Protein AF-A0A850S066-F1 (afdb_monomer)

Foldseek 3Di:
DCPVVVVVVVVVVVVVLVVVLCVVQVWDFPDDDPVDTDTDGPDVVSVVVSVVVVLVVVLVVLVVVVVVPPCLCLVVQLVVQLVVLVCVVQVVVVVVPDDDDDAKDWDWDDPDDFKIWTWIWGQDPVVNDIDGPDIDIDGNVSSVVSSVVSNVCSCVVPVSNCVSVVVVVVSVVVVVVVVD

pLDDT: mean 72.8, std 8.82, range [43.41, 86.69]

Sequence (180 aa):
MGSGLLRQRRNLLIISSALIVFDFAQLTVVKINLLGTELLIGKPEVLMVAAWVLWGYFFLRYYQYMREEKDLKIISTILHRFEGLAVAHTKLKSFNAEIDQENRSYYLKKVGFLR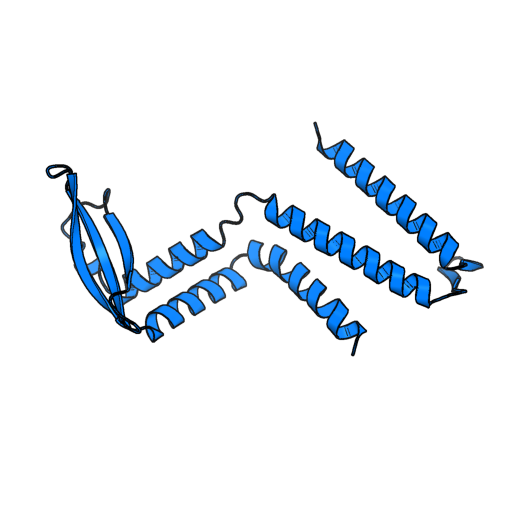WDYVLNDYNPGEGKVRDISSKKVSLGHVAVWLLRSVLHVTVMTPRVTEYIAPIVVAIIAPVVSIL

Mean predicted aligned error: 13.88 Å

Radius of gyration: 27.63 Å; Cα contacts (8 Å, |Δi|>4): 141; chains: 1; bounding box: 54×44×84 Å

Solvent-accessible surface area (backbone atoms only — not comparable to full-atom values): 10465 Å² total; per-residue (Å²): 141,60,70,65,61,55,51,49,54,50,52,50,52,51,50,55,52,48,51,52,50,52,62,70,17,48,62,41,81,74,44,86,47,101,91,48,70,47,68,47,65,70,36,65,67,49,53,53,53,48,49,52,52,51,50,53,50,53,50,52,51,51,55,50,51,62,67,66,51,85,72,77,56,57,66,60,50,31,48,55,45,30,50,52,51,52,43,63,72,67,44,55,69,78,77,52,85,81,68,86,80,90,58,64,51,78,48,80,44,79,77,50,97,67,37,34,28,46,36,38,34,43,57,42,82,91,73,77,46,77,43,81,76,46,72,46,84,41,54,54,68,59,54,50,51,38,47,51,52,23,47,52,47,48,49,74,73,32,68,73,38,46,72,59,46,48,60,51,52,52,57,60,45,52,61,58,63,76,75,107

Nearest PDB structures (foldseek):
  3l4g-assembly1_C  TM=5.752E-01  e=1.612E+00  Homo sapiens
  8chu-assembly1_A  TM=4.334E-01  e=6.805E-01  Homo sapiens
  3l4g-assembly3_K  TM=5.727E-01  e=3.819E+00  Homo sapiens
  9ce3-assembly1_B  TM=3.633E-01  e=1.714E+00  Homo sapiens
  6wqe-assembly1_A  TM=1.597E-01  e=1.260E+00  Shewanella woodyi

Structure (mmCIF, N/CA/C/O backbone):
data_AF-A0A850S066-F1
#
_entry.id   AF-A0A850S066-F1
#
loop_
_atom_site.group_PDB
_atom_site.id
_atom_site.type_symbol
_atom_site.label_atom_id
_atom_site.label_alt_id
_atom_site.label_comp_id
_atom_site.label_asym_id
_atom_site.label_entity_id
_atom_site.label_seq_id
_atom_site.pdbx_PDB_ins_code
_atom_site.Cartn_x
_atom_site.Cartn_y
_atom_site.Cartn_z
_atom_site.occupancy
_atom_site.B_iso_or_equiv
_atom_site.auth_seq_id
_atom_site.auth_comp_id
_atom_site.auth_asym_id
_atom_site.auth_atom_id
_atom_site.pdbx_PDB_model_num
ATOM 1 N N . MET A 1 1 ? -10.042 25.288 1.469 1.00 43.41 1 MET A N 1
ATOM 2 C CA . MET A 1 1 ? -10.953 25.550 2.613 1.00 43.41 1 MET A CA 1
ATOM 3 C C . MET A 1 1 ? -11.754 24.305 3.065 1.00 43.41 1 MET A C 1
ATOM 5 O O . MET A 1 1 ? -12.811 24.460 3.654 1.00 43.41 1 MET A O 1
ATOM 9 N N . GLY A 1 2 ? -11.266 23.065 2.861 1.00 55.34 2 GLY A N 1
ATOM 10 C CA . GLY A 1 2 ? -12.030 21.831 3.164 1.00 55.34 2 GLY A CA 1
ATOM 11 C C . GLY A 1 2 ? -11.525 20.972 4.338 1.00 55.34 2 GLY A C 1
ATOM 12 O O . GLY A 1 2 ? -12.200 20.028 4.742 1.00 55.34 2 GLY A O 1
ATOM 13 N N . SER A 1 3 ? -10.357 21.279 4.913 1.00 55.94 3 SER A N 1
ATOM 14 C CA . SER A 1 3 ? -9.722 20.448 5.951 1.00 55.94 3 SER A CA 1
ATOM 15 C C . SER A 1 3 ? -10.452 20.486 7.302 1.00 55.94 3 SER A C 1
ATOM 17 O O . SER A 1 3 ? -10.542 19.462 7.981 1.00 55.94 3 SER A O 1
ATOM 19 N N . GLY A 1 4 ? -11.028 21.635 7.680 1.00 61.22 4 GLY A N 1
ATOM 20 C CA . GLY A 1 4 ? -11.782 21.791 8.932 1.00 61.22 4 GLY A CA 1
ATOM 21 C C . GLY A 1 4 ? -13.101 21.013 8.949 1.00 61.22 4 GLY A C 1
ATOM 22 O O . GLY A 1 4 ? -13.420 20.349 9.934 1.00 61.22 4 GLY A O 1
ATOM 23 N N . LEU A 1 5 ? -13.817 21.008 7.822 1.00 67.81 5 LEU A N 1
ATOM 24 C CA . LEU A 1 5 ? -15.115 20.341 7.679 1.00 67.81 5 LEU A CA 1
ATOM 25 C C . LEU A 1 5 ? -14.959 18.807 7.688 1.00 67.81 5 LEU A C 1
ATOM 27 O O . LEU A 1 5 ? -15.733 18.097 8.329 1.00 67.81 5 LEU A O 1
ATOM 31 N N . LEU A 1 6 ? -13.889 18.289 7.072 1.00 67.38 6 LEU A N 1
ATOM 32 C CA . LEU A 1 6 ? -13.500 16.876 7.177 1.00 67.38 6 LEU A CA 1
ATOM 33 C C . LEU A 1 6 ? -13.182 16.467 8.622 1.00 67.38 6 LEU A C 1
ATOM 35 O O . LEU A 1 6 ? -13.589 15.390 9.056 1.00 67.38 6 LEU A O 1
ATOM 39 N N . ARG A 1 7 ? -12.493 17.321 9.392 1.00 68.25 7 ARG A N 1
ATOM 40 C CA . ARG A 1 7 ? -12.185 17.051 10.806 1.00 68.25 7 ARG A CA 1
ATOM 41 C C . ARG A 1 7 ? -13.454 17.003 11.660 1.00 68.25 7 ARG A C 1
ATOM 43 O O . ARG A 1 7 ? -13.598 16.087 12.463 1.00 68.25 7 ARG A O 1
ATOM 50 N N . GLN A 1 8 ? -14.387 17.927 11.437 1.00 72.94 8 GLN A N 1
ATOM 51 C CA . GLN A 1 8 ? -15.664 17.987 12.155 1.00 72.94 8 GLN A CA 1
ATOM 52 C C . GLN A 1 8 ? -16.553 16.764 11.894 1.00 72.94 8 GLN A C 1
ATOM 54 O O . GLN A 1 8 ? -17.063 16.182 12.847 1.00 72.94 8 GLN A O 1
ATOM 59 N N . ARG A 1 9 ? -16.672 16.304 10.638 1.00 81.75 9 ARG A N 1
ATOM 60 C CA . ARG A 1 9 ? -17.439 15.086 10.304 1.00 81.75 9 ARG A CA 1
ATOM 61 C C . ARG A 1 9 ? -16.897 13.845 11.013 1.00 81.75 9 ARG A C 1
ATOM 63 O O . ARG A 1 9 ? -17.676 13.036 11.504 1.00 81.75 9 ARG A O 1
ATOM 70 N N . ARG A 1 10 ? -15.568 13.712 11.105 1.00 79.50 10 ARG A N 1
ATOM 71 C CA . ARG A 1 10 ? -14.928 12.594 11.819 1.00 79.50 10 ARG A CA 1
ATOM 72 C C . ARG A 1 10 ? -15.178 12.654 13.318 1.00 79.50 10 ARG A C 1
ATOM 74 O O . ARG A 1 10 ? -15.486 11.627 13.900 1.00 79.50 10 ARG A O 1
ATOM 81 N N . ASN A 1 11 ? -15.051 13.831 13.928 1.00 78.31 11 ASN A N 1
ATOM 82 C CA . ASN A 1 11 ? -15.278 13.981 15.364 1.00 78.31 11 ASN A CA 1
ATOM 83 C C . ASN A 1 11 ? -16.726 13.638 15.726 1.00 78.31 11 ASN A C 1
ATOM 85 O O . ASN A 1 11 ? -16.949 12.930 16.701 1.00 78.31 11 ASN A O 1
ATOM 89 N N . LEU A 1 12 ? -17.687 14.071 14.903 1.00 80.69 12 LEU A N 1
ATOM 90 C CA . LEU A 1 12 ? -19.090 13.713 15.081 1.00 80.69 12 LEU A CA 1
ATOM 91 C C . LEU A 1 12 ? -19.299 12.199 14.952 1.00 80.69 12 LEU A C 1
ATOM 93 O O . LEU A 1 12 ? -19.885 11.601 15.842 1.00 80.69 12 LEU A O 1
ATOM 97 N N . LEU A 1 13 ? -18.746 11.566 13.909 1.00 82.06 13 LEU A N 1
ATOM 98 C CA . LEU A 1 13 ? -18.815 10.109 13.737 1.00 82.06 13 LEU A CA 1
ATOM 99 C C . LEU A 1 13 ? -18.216 9.348 14.926 1.00 82.06 13 LEU A C 1
ATOM 101 O O . LEU A 1 13 ? -18.821 8.387 15.391 1.00 82.06 13 LEU A O 1
ATOM 105 N N . ILE A 1 14 ? -17.056 9.778 15.431 1.00 80.50 14 ILE A N 1
ATOM 106 C CA . ILE A 1 14 ? -16.386 9.150 16.578 1.00 80.50 14 ILE A CA 1
ATOM 107 C C . ILE A 1 14 ? -17.246 9.278 17.837 1.00 80.50 14 ILE A C 1
ATOM 109 O O . ILE A 1 14 ? -17.466 8.279 18.514 1.00 80.50 14 ILE A O 1
ATOM 113 N N . ILE A 1 15 ? -17.765 10.474 18.128 1.00 81.81 15 ILE A N 1
ATOM 114 C CA . ILE A 1 15 ? -18.598 10.716 19.313 1.00 81.81 15 ILE A CA 1
ATOM 115 C C . ILE A 1 15 ? -19.913 9.936 19.216 1.00 81.81 15 ILE A C 1
ATOM 117 O O . ILE A 1 15 ? -20.288 9.270 20.173 1.00 81.81 15 ILE A O 1
ATOM 121 N N . SER A 1 16 ? -20.586 9.951 18.062 1.00 82.31 16 SER A N 1
ATOM 122 C CA . SER A 1 16 ? -21.818 9.182 17.853 1.00 82.31 16 SER A CA 1
ATOM 123 C C . SER A 1 16 ? -21.583 7.677 17.978 1.00 82.31 16 SER A C 1
ATOM 125 O O . SER A 1 16 ? -22.370 6.991 18.621 1.00 82.31 16 SER A O 1
ATOM 127 N N . SER A 1 17 ? -20.482 7.166 17.418 1.00 79.12 17 SER A N 1
ATOM 128 C CA . SER A 1 17 ? -20.128 5.747 17.539 1.00 79.12 17 SER A CA 1
ATOM 129 C C . SER A 1 17 ? -19.824 5.382 18.990 1.00 79.12 17 SER A C 1
ATOM 131 O O . SER A 1 17 ? -20.323 4.376 19.478 1.00 79.12 17 SER A O 1
ATOM 133 N N . ALA A 1 18 ? -19.067 6.220 19.705 1.00 79.88 18 ALA A N 1
ATOM 134 C CA . ALA A 1 18 ? -18.784 6.016 21.120 1.00 79.88 18 ALA A CA 1
ATOM 135 C C . ALA A 1 18 ? -20.079 5.969 21.942 1.00 79.88 18 ALA A C 1
ATOM 137 O O . ALA A 1 18 ? -20.272 5.020 22.691 1.00 79.88 18 ALA A O 1
ATOM 138 N N . LEU A 1 19 ? -20.996 6.924 21.754 1.00 81.69 19 LEU A N 1
ATOM 139 C CA . LEU A 1 19 ? -22.275 6.961 22.473 1.00 81.69 19 LEU A CA 1
ATOM 140 C C . LEU A 1 19 ? -23.097 5.679 22.281 1.00 81.69 19 LEU A C 1
ATOM 142 O O . LEU A 1 19 ? -23.595 5.136 23.262 1.00 81.69 19 LEU A O 1
ATOM 146 N N . ILE A 1 20 ? -23.179 5.159 21.052 1.00 82.94 20 ILE A N 1
ATOM 147 C CA . ILE A 1 20 ? -23.854 3.882 20.763 1.00 82.94 20 ILE A CA 1
ATOM 148 C C . ILE A 1 20 ? -23.197 2.743 21.554 1.00 82.94 20 ILE A C 1
ATOM 150 O O . ILE A 1 20 ? -23.879 1.954 22.199 1.00 82.94 20 ILE A O 1
ATOM 154 N N . VAL A 1 21 ? -21.866 2.665 21.548 1.00 78.81 21 VAL A N 1
ATOM 155 C CA . VAL A 1 21 ? -21.136 1.612 22.267 1.00 78.81 21 VAL A CA 1
ATOM 156 C C . VAL A 1 21 ? -21.356 1.705 23.775 1.00 78.81 21 VAL A C 1
ATOM 158 O O . VAL A 1 21 ? -21.582 0.678 24.407 1.00 78.81 21 VAL A O 1
ATOM 161 N N . PHE A 1 22 ? -21.331 2.911 24.347 1.00 75.94 22 PHE A N 1
ATOM 162 C CA . PHE A 1 22 ? -21.594 3.140 25.771 1.00 75.94 22 PHE A CA 1
ATOM 163 C C . PHE A 1 22 ? -23.000 2.680 26.179 1.00 75.94 22 PHE A C 1
ATOM 165 O O . PHE A 1 22 ? -23.143 2.030 27.215 1.00 75.94 22 PHE A O 1
ATOM 172 N N . ASP A 1 23 ? -24.008 2.975 25.354 1.00 79.38 23 ASP A N 1
ATOM 173 C CA . ASP A 1 23 ? -25.403 2.600 25.602 1.00 79.38 23 ASP A CA 1
ATOM 174 C C . ASP A 1 23 ? -25.603 1.075 25.535 1.00 79.38 23 ASP A C 1
ATOM 176 O O . ASP A 1 23 ? -26.095 0.450 26.478 1.00 79.38 23 ASP A O 1
ATOM 180 N N . PHE A 1 24 ? -25.116 0.428 24.470 1.00 78.50 24 PHE A N 1
ATOM 181 C CA . PHE A 1 24 ? -2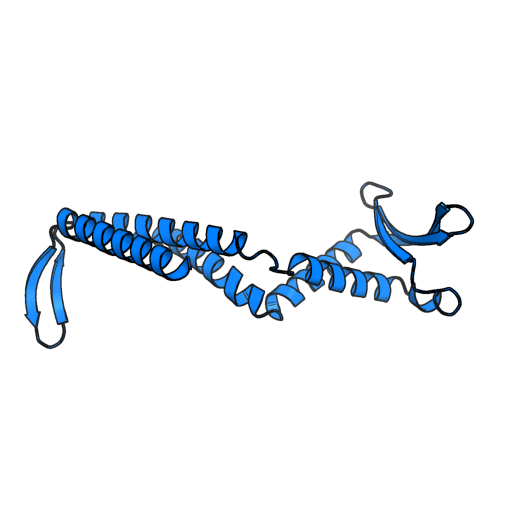5.280 -1.018 24.293 1.00 78.50 24 PHE A CA 1
ATOM 182 C C . PHE A 1 24 ? -24.400 -1.864 25.225 1.00 78.50 24 PHE A C 1
ATOM 184 O O . PHE A 1 24 ? -24.798 -2.972 25.594 1.00 78.50 24 PHE A O 1
ATOM 191 N N . ALA A 1 25 ? -23.216 -1.381 25.615 1.00 76.31 25 ALA A N 1
ATOM 192 C CA . ALA A 1 25 ? -22.309 -2.116 26.500 1.00 76.31 25 ALA A CA 1
ATOM 193 C C . ALA A 1 25 ? -22.775 -2.126 27.968 1.00 76.31 25 ALA A C 1
ATOM 195 O O . ALA A 1 25 ? -22.194 -2.859 28.774 1.00 76.31 25 ALA A O 1
ATOM 196 N N . GLN A 1 26 ? -23.823 -1.353 28.305 1.00 74.00 26 GLN A N 1
ATOM 197 C CA . GLN A 1 26 ? -24.387 -1.238 29.656 1.00 74.00 26 GLN A CA 1
ATOM 198 C C . GLN A 1 26 ? -23.289 -0.989 30.697 1.00 74.00 26 GLN A C 1
ATOM 200 O O . GLN A 1 26 ? -23.173 -1.702 31.695 1.00 74.00 26 GLN A O 1
ATOM 205 N N . LEU A 1 27 ? -22.416 -0.020 30.413 1.00 69.44 27 LEU A N 1
ATOM 206 C CA . LEU A 1 27 ? -21.273 0.269 31.270 1.00 69.44 27 LEU A CA 1
ATOM 207 C C . LEU A 1 27 ? -21.766 0.835 32.600 1.00 69.44 27 LEU A C 1
ATOM 209 O O . LEU A 1 27 ? -22.363 1.909 32.653 1.00 69.44 27 LEU A O 1
ATOM 213 N N . THR A 1 28 ? -21.494 0.114 33.684 1.00 68.19 28 THR A N 1
ATOM 214 C CA . THR A 1 28 ? -21.795 0.574 35.040 1.00 68.19 28 THR A CA 1
ATOM 215 C C . THR A 1 28 ? -20.507 1.084 35.677 1.00 68.19 28 THR A C 1
ATOM 217 O O . THR A 1 28 ? -19.507 0.372 35.786 1.00 68.19 28 THR A O 1
ATOM 220 N N . VAL A 1 29 ? -20.502 2.367 36.046 1.00 64.56 29 VAL A N 1
ATOM 221 C CA . VAL A 1 29 ? -19.367 2.994 36.732 1.00 64.56 29 VAL A CA 1
ATOM 222 C C . VAL A 1 29 ? -19.450 2.596 38.197 1.00 64.56 29 VAL A C 1
ATOM 224 O O . VAL A 1 29 ? -20.339 3.049 38.913 1.00 64.56 29 VAL A O 1
ATOM 227 N N . VAL A 1 30 ? -18.552 1.718 38.635 1.00 62.75 30 VAL A N 1
ATOM 228 C CA . VAL A 1 30 ? -18.629 1.127 39.981 1.00 62.75 30 VAL A CA 1
ATOM 229 C C . VAL A 1 30 ? -17.793 1.906 40.973 1.00 62.75 30 VAL A C 1
ATOM 231 O O . VAL A 1 30 ? -18.240 2.159 42.089 1.00 62.75 30 VAL A O 1
ATOM 234 N N . LYS A 1 31 ? -16.611 2.355 40.554 1.00 54.31 31 LYS A N 1
ATOM 235 C CA . LYS A 1 31 ? -15.757 3.238 41.343 1.00 54.31 31 LYS A CA 1
ATOM 236 C C . LYS A 1 31 ? -14.975 4.173 40.435 1.00 54.31 31 LYS A C 1
ATOM 238 O O . LYS A 1 31 ? -14.315 3.750 39.489 1.00 54.31 31 LYS A O 1
ATOM 243 N N . ILE A 1 32 ? -15.009 5.457 40.774 1.00 60.94 32 ILE A N 1
ATOM 244 C CA . ILE A 1 32 ? -14.081 6.451 40.238 1.00 60.94 32 ILE A CA 1
ATOM 245 C C . ILE A 1 32 ? -12.952 6.552 41.261 1.00 60.94 32 ILE A C 1
ATOM 247 O O . ILE A 1 32 ? -13.148 7.113 42.337 1.00 60.94 32 ILE A O 1
ATOM 251 N N . ASN A 1 33 ? -11.799 5.955 40.962 1.00 59.53 33 ASN A N 1
ATOM 252 C CA . ASN A 1 33 ? -10.616 6.036 41.811 1.00 59.53 33 ASN A CA 1
ATOM 253 C C . ASN A 1 33 ? -9.590 6.985 41.172 1.00 59.53 33 ASN A C 1
ATOM 255 O O . ASN A 1 33 ? -9.547 7.130 39.950 1.00 59.53 33 ASN A O 1
ATOM 259 N N . LEU A 1 34 ? -8.742 7.626 41.981 1.00 59.47 34 LEU A N 1
ATOM 260 C CA . LEU A 1 34 ? -7.792 8.653 41.512 1.00 59.47 34 LEU A CA 1
ATOM 261 C C . LEU A 1 34 ? -6.761 8.115 40.489 1.00 59.47 34 LEU A C 1
ATOM 263 O O . LEU A 1 34 ? -6.179 8.886 39.734 1.00 59.47 34 LEU A O 1
ATOM 267 N N . LEU A 1 35 ? -6.555 6.792 40.459 1.00 69.56 35 LEU A N 1
ATOM 268 C CA . LEU A 1 35 ? -5.634 6.074 39.564 1.00 69.56 35 LEU A CA 1
ATOM 269 C C . LEU A 1 35 ? -6.322 5.362 38.388 1.00 69.56 35 LEU A C 1
ATOM 271 O O . LEU A 1 35 ? -5.643 4.766 37.555 1.00 69.56 35 LEU A O 1
ATOM 275 N N . GLY A 1 36 ? -7.651 5.403 38.305 1.00 51.94 36 GLY A N 1
ATOM 276 C CA . GLY A 1 36 ? -8.388 4.713 37.254 1.00 51.94 36 GLY A CA 1
ATOM 277 C C . GLY A 1 36 ? -9.861 4.532 37.586 1.00 51.94 36 GLY A C 1
ATOM 278 O O . GLY A 1 36 ? -10.261 4.399 38.744 1.00 51.94 36 GLY A O 1
ATOM 279 N N . THR A 1 37 ? -10.681 4.542 36.543 1.00 75.19 37 THR A N 1
ATOM 280 C CA . THR A 1 37 ? -12.109 4.248 36.634 1.00 75.19 37 THR A CA 1
ATOM 281 C C . THR A 1 37 ? -12.308 2.744 36.485 1.00 75.19 37 THR A C 1
ATOM 283 O O . THR A 1 37 ? -11.939 2.173 35.460 1.00 75.19 37 THR A O 1
ATOM 286 N N . GLU A 1 38 ? -12.892 2.099 37.491 1.00 66.44 38 GLU A N 1
ATOM 287 C CA . GLU A 1 38 ? -13.319 0.704 37.384 1.00 66.44 38 GLU A CA 1
ATOM 288 C C . GLU A 1 38 ? -14.689 0.672 36.698 1.00 66.44 38 GLU A C 1
ATOM 290 O O . GLU A 1 38 ? -15.708 1.085 37.265 1.00 66.44 38 GLU A O 1
ATOM 295 N N . LEU A 1 39 ? -14.692 0.228 35.441 1.00 69.94 39 LEU A N 1
ATOM 296 C CA . LEU A 1 39 ? -15.893 0.037 34.632 1.00 69.94 39 LEU A CA 1
ATOM 297 C C . LEU A 1 39 ? -16.296 -1.437 34.691 1.00 69.94 39 LEU A C 1
ATOM 299 O O . LEU A 1 39 ? -15.554 -2.296 34.213 1.00 69.94 39 LEU A O 1
ATOM 303 N N . LEU A 1 40 ? -17.478 -1.733 35.235 1.00 71.94 40 LEU A N 1
ATOM 304 C CA . LEU A 1 40 ? -18.088 -3.046 35.048 1.00 71.94 40 LEU A CA 1
ATOM 305 C C . LEU A 1 40 ? -18.825 -3.050 33.712 1.00 71.94 40 LEU A C 1
ATOM 307 O O . LEU A 1 40 ? -19.757 -2.276 33.475 1.00 71.94 40 LEU A O 1
ATOM 311 N N . ILE A 1 41 ? -18.373 -3.934 32.832 1.00 74.31 41 ILE A N 1
ATOM 312 C CA . ILE A 1 41 ? -18.928 -4.114 31.497 1.00 74.31 41 ILE A CA 1
ATOM 313 C C . ILE A 1 41 ? -20.050 -5.144 31.595 1.00 74.31 41 ILE A C 1
ATOM 315 O O . ILE A 1 41 ? -19.784 -6.314 31.865 1.00 74.31 41 ILE A O 1
ATOM 319 N N . GLY A 1 42 ? -21.296 -4.717 31.370 1.00 77.00 42 GLY A N 1
ATOM 320 C CA . GLY A 1 42 ? -22.453 -5.612 31.422 1.00 77.00 42 GLY A CA 1
ATOM 321 C C . GLY A 1 42 ? -22.451 -6.644 30.292 1.00 77.00 42 GLY A C 1
ATOM 322 O O . GLY A 1 42 ? -22.765 -7.809 30.523 1.00 77.00 42 GLY A O 1
ATOM 323 N N . LYS A 1 43 ? -22.063 -6.235 29.074 1.00 80.31 43 LYS A N 1
ATOM 324 C CA . LYS A 1 43 ? -22.005 -7.112 27.890 1.00 80.31 43 LYS A CA 1
ATOM 325 C C . LYS A 1 43 ? -20.683 -6.965 27.126 1.00 80.31 43 LYS A C 1
ATOM 327 O O . LYS A 1 43 ? -20.582 -6.115 26.238 1.00 80.31 43 LYS A O 1
ATOM 332 N N . PRO A 1 44 ? -19.670 -7.798 27.424 1.00 79.88 44 PRO A N 1
ATOM 333 C CA . PRO A 1 44 ? -18.367 -7.748 26.756 1.00 79.88 44 PRO A CA 1
ATOM 334 C C . PRO A 1 44 ? -18.440 -7.983 25.240 1.00 79.88 44 PRO A C 1
ATOM 336 O O . PRO A 1 44 ? -17.655 -7.407 24.489 1.00 79.88 44 PRO A O 1
ATOM 339 N N . GLU A 1 45 ? -19.416 -8.769 24.773 1.00 82.62 45 GLU A N 1
ATOM 340 C CA . GLU A 1 45 ? -19.617 -9.062 23.345 1.00 82.62 45 GLU A CA 1
ATOM 341 C C . GLU A 1 45 ? -19.844 -7.789 22.520 1.00 82.62 45 GLU A C 1
ATOM 343 O O . GLU A 1 45 ? -19.335 -7.663 21.406 1.00 82.62 45 GLU A O 1
ATOM 348 N N . VAL A 1 46 ? -20.559 -6.812 23.085 1.00 80.19 46 VAL A N 1
ATOM 349 C CA . VAL A 1 46 ? -20.855 -5.537 22.420 1.00 80.19 46 VAL A CA 1
ATOM 350 C C . VAL A 1 46 ? -19.575 -4.744 22.171 1.00 80.19 46 VAL A C 1
ATOM 352 O O . VAL A 1 46 ? -19.410 -4.175 21.094 1.00 80.19 46 VAL A O 1
ATOM 355 N N . LEU A 1 47 ? -18.643 -4.736 23.130 1.00 79.75 47 LEU A N 1
ATOM 356 C CA . LEU A 1 47 ? -17.350 -4.070 22.959 1.00 79.75 47 LEU A CA 1
ATOM 357 C C . LEU A 1 47 ? -16.510 -4.744 21.877 1.00 79.75 47 LEU A C 1
ATOM 359 O O . LEU A 1 47 ? -15.837 -4.056 21.111 1.00 79.75 47 LEU A O 1
ATOM 363 N N . MET A 1 48 ? -16.577 -6.072 21.776 1.00 80.81 48 MET A N 1
ATOM 364 C CA . MET A 1 48 ? -15.867 -6.803 20.733 1.00 80.81 48 MET A CA 1
ATOM 365 C C . MET A 1 48 ? -16.422 -6.460 19.346 1.00 80.81 48 MET A C 1
ATOM 367 O O . MET A 1 48 ? -15.655 -6.109 18.450 1.00 80.81 48 MET A O 1
ATOM 371 N N . VAL A 1 49 ? -17.749 -6.458 19.174 1.00 82.00 49 VAL A N 1
ATOM 372 C CA . VAL A 1 49 ? -18.397 -6.030 17.920 1.00 82.00 49 VAL A CA 1
ATOM 373 C C . VAL A 1 49 ? -18.056 -4.574 17.592 1.00 82.00 49 VAL A C 1
ATOM 375 O O . VAL A 1 49 ? -17.706 -4.261 16.455 1.00 82.00 49 VAL A O 1
ATOM 378 N N . ALA A 1 50 ? -18.090 -3.685 18.582 1.00 79.88 50 ALA A N 1
ATOM 379 C CA . ALA A 1 50 ? -17.719 -2.284 18.419 1.00 79.88 50 ALA A CA 1
ATOM 380 C C . ALA A 1 50 ? -16.268 -2.103 17.953 1.00 79.88 50 ALA A C 1
ATOM 382 O O . ALA A 1 50 ? -16.004 -1.301 17.055 1.00 79.88 50 ALA A O 1
ATOM 383 N N . ALA A 1 51 ? -15.333 -2.865 18.527 1.00 80.94 51 ALA A N 1
ATOM 384 C CA . ALA A 1 51 ? -13.932 -2.855 18.127 1.00 80.94 51 ALA A CA 1
ATOM 385 C C . ALA A 1 51 ? -13.762 -3.303 16.668 1.00 80.94 51 ALA A C 1
ATOM 387 O O . ALA A 1 51 ? -13.038 -2.652 15.916 1.00 80.94 51 ALA A O 1
ATOM 388 N N . TRP A 1 52 ? -14.482 -4.343 16.239 1.00 84.00 52 TRP A N 1
ATOM 389 C CA . TRP A 1 52 ? -14.489 -4.805 14.848 1.00 84.00 52 TRP A CA 1
ATOM 390 C C . TRP A 1 52 ? -15.060 -3.772 13.872 1.00 84.00 52 TRP A C 1
ATOM 392 O O . TRP A 1 52 ? -14.481 -3.545 12.807 1.00 84.00 52 TRP A O 1
ATOM 402 N N . VAL A 1 53 ? -16.157 -3.104 14.237 1.00 83.62 53 VAL A N 1
ATOM 403 C CA . VAL A 1 53 ? -16.755 -2.030 13.428 1.00 83.62 53 VAL A CA 1
ATOM 404 C C . VAL A 1 53 ? -15.801 -0.838 13.312 1.00 83.62 53 VAL A C 1
ATOM 406 O O . VAL A 1 53 ? -15.579 -0.334 12.209 1.00 83.62 53 VAL A O 1
ATOM 409 N N . LEU A 1 54 ? -15.193 -0.408 14.423 1.00 81.94 54 LEU A N 1
ATOM 410 C CA . LEU A 1 54 ? -14.198 0.668 14.433 1.00 81.94 54 LEU A CA 1
ATOM 411 C C . LEU A 1 54 ? -12.971 0.301 13.599 1.00 81.94 54 LEU A C 1
ATOM 413 O O . LEU A 1 54 ? -12.533 1.108 12.779 1.00 81.94 54 LEU A O 1
ATOM 417 N N . TRP A 1 55 ? -12.447 -0.914 13.766 1.00 85.94 55 TRP A N 1
ATOM 418 C CA . TRP A 1 55 ? -11.333 -1.426 12.974 1.00 85.94 55 TRP A CA 1
ATOM 419 C C . TRP A 1 55 ? -11.662 -1.390 11.477 1.00 85.94 55 TRP A C 1
ATOM 421 O O . TRP A 1 55 ? -10.903 -0.807 10.703 1.00 85.94 55 TRP A O 1
ATOM 431 N N . GLY A 1 56 ? -12.824 -1.912 11.071 1.00 83.00 56 GLY A N 1
ATOM 432 C CA . GLY A 1 56 ? -13.249 -1.932 9.670 1.00 83.00 56 GLY A CA 1
ATOM 433 C C . GLY A 1 56 ? -13.410 -0.528 9.084 1.00 83.00 56 GLY A C 1
ATOM 434 O O . GLY A 1 56 ? -12.965 -0.262 7.965 1.00 83.00 56 GLY A O 1
ATOM 435 N N . TYR A 1 57 ? -13.972 0.404 9.858 1.00 83.38 57 TYR A N 1
ATOM 436 C CA . TYR A 1 57 ? -14.072 1.808 9.468 1.00 83.38 57 TYR A CA 1
ATOM 437 C C . TYR A 1 57 ? -12.694 2.457 9.277 1.00 83.38 57 TYR A C 1
ATOM 439 O O . TYR A 1 57 ? -12.454 3.088 8.244 1.00 83.38 57 TYR A O 1
ATOM 447 N N . PHE A 1 58 ? -11.771 2.295 10.233 1.00 80.00 58 PHE A N 1
ATOM 448 C CA . PHE A 1 58 ? -10.417 2.848 10.122 1.00 80.00 58 PHE A CA 1
ATOM 449 C C . PHE A 1 58 ? -9.637 2.224 8.965 1.00 80.00 58 PHE A C 1
ATOM 451 O O . PHE A 1 58 ? -8.954 2.950 8.243 1.00 80.00 58 PHE A O 1
ATOM 458 N N . PHE A 1 59 ? -9.790 0.921 8.736 1.00 79.06 59 PHE A N 1
ATOM 459 C CA . PHE A 1 59 ? -9.177 0.222 7.612 1.00 79.06 59 PHE A CA 1
ATOM 460 C C . PHE A 1 59 ? -9.676 0.764 6.268 1.00 79.06 59 PHE A C 1
ATOM 462 O O . PHE A 1 59 ? -8.883 1.154 5.410 1.00 79.06 59 PHE A O 1
ATOM 469 N N . LEU A 1 60 ? -10.995 0.877 6.097 1.00 81.94 60 LEU A N 1
ATOM 470 C CA . LEU A 1 60 ? -11.593 1.424 4.880 1.00 81.94 60 LEU A CA 1
ATOM 471 C C . LEU A 1 60 ? -11.205 2.892 4.667 1.00 81.94 60 LEU A C 1
ATOM 473 O O . LEU A 1 60 ? -10.911 3.308 3.545 1.00 81.94 60 LEU A O 1
ATOM 477 N N . ARG A 1 61 ? -11.153 3.685 5.740 1.00 80.38 61 ARG A N 1
ATOM 478 C CA . ARG A 1 61 ? -10.718 5.083 5.681 1.00 80.38 61 ARG A CA 1
ATOM 479 C C . ARG A 1 61 ? -9.256 5.205 5.260 1.00 80.38 61 ARG A C 1
ATOM 481 O O . ARG A 1 61 ? -8.927 6.082 4.463 1.00 80.38 61 ARG A O 1
ATOM 488 N N . TYR A 1 62 ? -8.398 4.343 5.789 1.00 77.12 62 TYR A N 1
ATOM 489 C CA . TYR A 1 62 ? -6.994 4.278 5.414 1.00 77.12 62 TYR A CA 1
ATOM 490 C C . TYR A 1 62 ? -6.832 3.906 3.936 1.00 77.12 62 TYR A C 1
ATOM 492 O O . TYR A 1 62 ? -6.104 4.569 3.202 1.00 77.12 62 TYR A O 1
ATOM 500 N N . TYR A 1 63 ? -7.601 2.925 3.462 1.00 76.12 63 TYR A N 1
ATOM 501 C CA . TYR A 1 63 ? -7.629 2.545 2.052 1.00 76.12 63 TYR A CA 1
ATOM 502 C C . TYR A 1 63 ? -8.058 3.701 1.132 1.00 76.12 63 TYR A C 1
ATOM 504 O O . TYR A 1 63 ? -7.454 3.920 0.082 1.00 76.12 63 TYR A O 1
ATOM 512 N N . GLN A 1 64 ? -9.069 4.482 1.526 1.00 77.12 64 GLN A N 1
ATOM 513 C CA . GLN A 1 64 ? -9.468 5.686 0.786 1.00 77.12 64 GLN A CA 1
ATOM 514 C C . GLN A 1 64 ? -8.341 6.721 0.729 1.00 77.12 64 GLN A C 1
ATOM 516 O O . GLN A 1 64 ? -8.063 7.251 -0.343 1.00 77.12 64 GLN A O 1
ATOM 521 N N . TYR A 1 65 ? -7.667 6.965 1.857 1.00 76.50 65 TYR A N 1
ATOM 522 C CA . TYR A 1 65 ? -6.535 7.888 1.929 1.00 76.50 65 TYR A CA 1
ATOM 523 C C . TYR A 1 65 ? -5.410 7.474 0.968 1.00 76.50 65 TYR A C 1
ATOM 525 O O . TYR A 1 65 ? -4.936 8.289 0.181 1.00 76.50 65 TYR A O 1
ATOM 533 N N . MET A 1 66 ? -5.065 6.184 0.937 1.00 70.56 66 MET A N 1
ATOM 534 C CA . MET A 1 66 ? -4.070 5.658 -0.002 1.00 70.56 66 MET A CA 1
ATOM 535 C C . MET A 1 66 ? -4.429 5.880 -1.472 1.00 70.56 66 MET A C 1
ATOM 537 O O . MET A 1 66 ? -3.538 6.061 -2.295 1.00 70.56 66 MET A O 1
ATOM 541 N N . ARG A 1 67 ? -5.720 5.841 -1.822 1.00 70.50 67 ARG A N 1
ATOM 542 C CA . ARG A 1 67 ? -6.180 6.074 -3.199 1.00 70.50 67 ARG A CA 1
ATOM 543 C C . ARG A 1 67 ? -6.213 7.551 -3.584 1.00 70.50 67 ARG A C 1
ATOM 545 O O . ARG A 1 67 ? -6.105 7.856 -4.769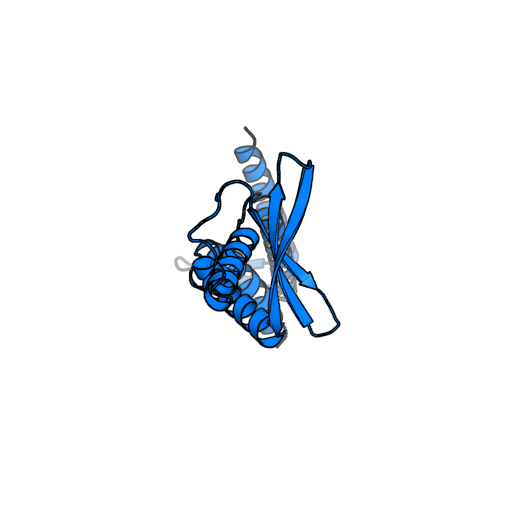 1.00 70.50 67 ARG A O 1
ATOM 552 N N . GLU A 1 68 ? -6.407 8.447 -2.621 1.00 74.19 68 GLU A N 1
ATOM 553 C CA . GLU A 1 68 ? -6.390 9.899 -2.845 1.00 74.19 68 GLU A CA 1
ATOM 554 C C . GLU A 1 68 ? -4.964 10.441 -3.029 1.00 74.19 68 GLU A C 1
ATOM 556 O O . GLU A 1 68 ? -4.772 11.450 -3.713 1.00 74.19 68 GLU A O 1
ATOM 561 N N . GLU A 1 69 ? -3.961 9.750 -2.483 1.00 73.88 69 GLU A N 1
ATOM 562 C CA . GLU A 1 69 ? -2.540 10.039 -2.675 1.00 73.88 69 GLU A CA 1
ATOM 563 C C . GLU A 1 69 ? -2.139 9.762 -4.144 1.00 73.88 69 GLU A C 1
ATOM 565 O O . GLU A 1 69 ? -1.710 8.671 -4.521 1.00 73.88 69 GLU A O 1
ATOM 570 N N . LYS A 1 70 ? -2.321 10.769 -5.012 1.00 58.59 70 LYS A N 1
ATOM 571 C CA . LYS A 1 70 ? -2.189 10.670 -6.481 1.00 58.59 70 LYS A CA 1
ATOM 572 C C . LYS A 1 70 ? -0.827 10.198 -6.995 1.00 58.59 70 LYS A C 1
ATOM 574 O O . LYS A 1 70 ? -0.732 9.854 -8.168 1.00 58.59 70 LYS A O 1
ATOM 579 N N . ASP A 1 71 ? 0.215 10.205 -6.169 1.00 61.91 71 ASP A N 1
ATOM 580 C CA . ASP A 1 71 ? 1.577 9.987 -6.648 1.00 61.91 71 ASP A CA 1
ATOM 581 C C . ASP A 1 71 ? 2.420 9.188 -5.651 1.00 61.91 71 ASP A C 1
ATOM 583 O O . ASP A 1 71 ? 3.468 9.620 -5.164 1.00 61.91 71 ASP A O 1
ATOM 587 N N . LEU A 1 72 ? 1.961 7.969 -5.353 1.00 65.75 72 LEU A N 1
ATOM 588 C CA . LEU A 1 72 ? 2.750 7.024 -4.566 1.00 65.75 72 LEU A CA 1
ATOM 589 C C . LEU A 1 72 ? 4.116 6.750 -5.232 1.00 65.75 72 LEU A C 1
ATOM 591 O O . LEU A 1 72 ? 5.065 6.417 -4.528 1.00 65.75 72 LEU A O 1
ATOM 595 N N . LYS A 1 73 ? 4.257 6.911 -6.563 1.00 70.38 73 LYS A N 1
ATOM 596 C CA . LYS A 1 73 ? 5.477 6.649 -7.371 1.00 70.38 73 LYS A CA 1
ATOM 597 C C . LYS A 1 73 ? 6.160 5.301 -7.102 1.00 70.38 73 LYS A C 1
ATOM 599 O O . LYS A 1 73 ? 7.264 5.058 -7.585 1.00 70.38 73 LYS A O 1
ATOM 604 N N . ILE A 1 74 ? 5.520 4.392 -6.365 1.00 71.56 74 ILE A N 1
ATOM 605 C CA . ILE A 1 74 ? 6.089 3.093 -5.992 1.00 71.56 74 ILE A CA 1
ATOM 606 C C . ILE A 1 74 ? 6.306 2.274 -7.264 1.00 71.56 74 ILE A C 1
ATOM 608 O O . ILE A 1 74 ? 7.407 1.793 -7.511 1.00 71.56 74 ILE A O 1
ATOM 612 N N . ILE A 1 75 ? 5.281 2.199 -8.119 1.00 71.69 75 ILE A N 1
ATOM 613 C CA . ILE A 1 75 ? 5.327 1.437 -9.372 1.00 71.69 75 ILE A CA 1
ATOM 614 C C . ILE A 1 75 ? 6.379 2.012 -10.322 1.00 71.69 75 ILE A C 1
ATOM 616 O O . ILE A 1 75 ? 7.208 1.261 -10.824 1.00 71.69 75 ILE A O 1
ATOM 620 N N . SER A 1 76 ? 6.411 3.333 -10.522 1.00 73.38 76 SER A N 1
ATOM 621 C CA . SER A 1 76 ? 7.417 3.968 -11.382 1.00 73.38 76 SER A CA 1
ATOM 622 C C . SER A 1 76 ? 8.838 3.768 -10.852 1.00 73.38 76 SER A C 1
ATOM 624 O O . SER A 1 76 ? 9.758 3.567 -11.635 1.00 73.38 76 SER A O 1
ATOM 626 N N . THR A 1 77 ? 9.029 3.756 -9.529 1.00 77.75 77 THR A N 1
ATOM 627 C CA . THR A 1 77 ? 10.339 3.506 -8.907 1.00 77.75 77 THR A CA 1
ATOM 628 C C . THR A 1 77 ? 10.773 2.048 -9.075 1.00 77.75 77 THR A C 1
ATOM 630 O O . THR A 1 77 ? 11.934 1.785 -9.395 1.00 77.75 77 THR A O 1
ATOM 633 N N . ILE A 1 78 ? 9.847 1.093 -8.919 1.00 79.06 78 ILE A N 1
ATOM 634 C CA . ILE A 1 78 ? 10.097 -0.334 -9.182 1.00 79.06 78 ILE A CA 1
ATOM 635 C C . ILE A 1 78 ? 10.467 -0.541 -10.652 1.00 79.06 78 ILE A C 1
ATOM 637 O O . ILE A 1 78 ? 11.463 -1.207 -10.932 1.00 79.06 78 ILE A O 1
ATOM 641 N N . LEU A 1 79 ? 9.700 0.051 -11.573 1.00 77.69 79 LEU A N 1
ATOM 642 C CA . LEU A 1 79 ? 9.934 -0.039 -13.014 1.00 77.69 79 LEU A CA 1
ATOM 643 C C . LEU A 1 79 ? 11.286 0.564 -13.399 1.00 77.69 79 LEU A C 1
ATOM 645 O O . LEU A 1 79 ? 12.095 -0.123 -14.012 1.00 77.69 79 LEU A O 1
ATOM 649 N N . HIS A 1 80 ? 11.595 1.775 -12.935 1.00 79.25 80 HIS A N 1
ATOM 650 C CA . HIS A 1 80 ? 12.877 2.428 -13.201 1.00 79.25 80 HIS A CA 1
ATOM 651 C C . HIS A 1 80 ? 14.069 1.599 -12.689 1.00 79.25 80 HIS A C 1
ATOM 653 O O . HIS A 1 80 ? 15.111 1.487 -13.337 1.00 79.25 80 HIS A O 1
ATOM 659 N N . ARG A 1 81 ? 13.936 0.961 -11.517 1.00 79.19 81 ARG A N 1
ATOM 660 C CA . ARG A 1 81 ? 14.989 0.082 -10.984 1.00 79.19 81 ARG A CA 1
ATOM 661 C C . ARG A 1 81 ? 15.107 -1.218 -11.775 1.00 79.19 81 ARG A C 1
ATOM 663 O O . ARG A 1 81 ? 16.220 -1.677 -12.029 1.00 79.19 81 ARG A O 1
ATOM 670 N N . PHE A 1 82 ? 13.975 -1.800 -12.161 1.00 81.69 82 PHE A N 1
ATOM 671 C CA . PHE A 1 82 ? 13.915 -2.984 -13.010 1.00 81.69 82 PHE A CA 1
ATOM 672 C C . PHE A 1 82 ? 14.582 -2.731 -14.368 1.00 81.69 82 PHE A C 1
ATOM 674 O O . PHE A 1 82 ? 15.420 -3.530 -14.784 1.00 81.69 82 PHE A O 1
ATOM 681 N N . GLU A 1 83 ? 14.306 -1.593 -15.003 1.00 77.12 83 GLU A N 1
ATOM 682 C CA . GLU A 1 83 ? 14.967 -1.154 -16.235 1.00 77.12 83 GLU A CA 1
ATOM 683 C C . GLU A 1 83 ? 16.478 -1.007 -16.040 1.00 77.12 83 GLU A C 1
ATOM 685 O O . GLU A 1 83 ? 17.255 -1.532 -16.836 1.00 77.12 83 GLU A O 1
ATOM 690 N N . GLY A 1 84 ? 16.920 -0.398 -14.934 1.00 76.62 84 GLY A N 1
ATOM 691 C CA . GLY A 1 84 ? 18.343 -0.303 -14.601 1.00 76.62 84 GLY A CA 1
ATOM 692 C C . GLY A 1 84 ? 19.042 -1.667 -14.502 1.00 76.62 84 GLY A C 1
ATOM 693 O O . GLY A 1 84 ? 20.149 -1.834 -15.019 1.00 76.62 84 GLY A O 1
ATOM 694 N N . LEU A 1 85 ? 18.394 -2.664 -13.887 1.00 79.94 85 LEU A N 1
ATOM 695 C CA . LEU A 1 85 ? 18.917 -4.035 -13.800 1.00 79.94 85 LEU A CA 1
ATOM 696 C C . LEU A 1 85 ? 18.922 -4.739 -15.165 1.00 79.94 85 LEU A C 1
ATOM 698 O O . LEU A 1 85 ? 19.903 -5.404 -15.506 1.00 79.94 85 LEU A O 1
ATOM 702 N N . ALA A 1 86 ? 17.864 -4.558 -15.958 1.00 76.19 86 ALA A N 1
ATOM 703 C CA . ALA A 1 86 ? 17.754 -5.125 -17.296 1.00 76.19 86 ALA A CA 1
ATOM 704 C C . ALA A 1 86 ? 18.836 -4.568 -18.236 1.00 76.19 86 ALA A C 1
ATOM 706 O O . ALA A 1 86 ? 19.519 -5.335 -18.920 1.00 76.19 86 ALA A O 1
ATOM 707 N N . VAL A 1 87 ? 19.072 -3.252 -18.221 1.00 73.88 87 VAL A N 1
ATOM 708 C CA . VAL A 1 87 ? 20.126 -2.589 -19.009 1.00 73.88 87 VAL A CA 1
ATOM 709 C C . VAL A 1 87 ? 21.521 -3.038 -18.566 1.00 73.88 87 VAL A C 1
ATOM 711 O O . VAL A 1 87 ? 22.368 -3.350 -19.408 1.00 73.88 87 VAL A O 1
ATOM 714 N N . ALA A 1 88 ? 21.767 -3.119 -17.254 1.00 77.00 88 ALA A N 1
ATOM 715 C CA . ALA A 1 88 ? 23.050 -3.572 -16.718 1.00 77.00 88 ALA A CA 1
ATOM 716 C C . ALA A 1 88 ? 23.379 -5.011 -17.149 1.00 77.00 88 ALA A C 1
ATOM 718 O O . ALA A 1 88 ? 24.512 -5.303 -17.529 1.00 77.00 88 ALA A O 1
ATOM 719 N N . HIS A 1 89 ? 22.388 -5.904 -17.143 1.00 76.00 89 HIS A N 1
ATOM 720 C CA . HIS A 1 89 ? 22.590 -7.302 -17.514 1.00 76.00 89 HIS A CA 1
ATOM 721 C C . HIS A 1 89 ? 22.697 -7.516 -19.028 1.00 76.00 89 HIS A C 1
ATOM 723 O O . HIS A 1 89 ? 23.495 -8.321 -19.516 1.00 76.00 89 HIS A O 1
ATOM 729 N N . THR A 1 90 ? 21.901 -6.788 -19.806 1.00 70.31 90 THR A N 1
ATOM 730 C CA . THR A 1 90 ? 21.941 -6.896 -21.266 1.00 70.31 90 THR A CA 1
ATOM 731 C C . THR A 1 90 ? 23.221 -6.304 -21.854 1.00 70.31 90 THR A C 1
ATOM 733 O O . THR A 1 90 ? 23.575 -6.681 -22.972 1.00 70.31 90 THR A O 1
ATOM 736 N N . LYS A 1 91 ? 23.960 -5.478 -21.092 1.00 66.56 91 LYS A N 1
ATOM 737 C CA . LYS A 1 91 ? 25.110 -4.689 -21.565 1.00 66.56 91 LYS A CA 1
ATOM 738 C C . LYS A 1 91 ? 24.758 -3.849 -22.799 1.00 66.56 91 LYS A C 1
ATOM 740 O O . LYS A 1 91 ? 25.638 -3.493 -23.569 1.00 66.56 91 LYS A O 1
ATOM 745 N N . LEU A 1 92 ? 23.486 -3.480 -22.982 1.00 61.88 92 LEU A N 1
ATOM 746 C CA . LEU A 1 92 ? 23.071 -2.608 -24.089 1.00 61.88 92 LEU A CA 1
ATOM 747 C C . LEU A 1 92 ? 23.818 -1.261 -24.055 1.00 61.88 92 LEU A C 1
ATOM 749 O O . LEU A 1 92 ? 24.092 -0.693 -25.103 1.00 61.88 92 LEU A O 1
ATOM 753 N N . LYS A 1 93 ? 24.296 -0.835 -22.873 1.00 53.47 93 LYS A N 1
ATOM 754 C CA . LYS A 1 93 ? 25.224 0.297 -22.712 1.00 53.47 93 LYS A CA 1
ATOM 755 C C . LYS A 1 93 ? 26.548 0.193 -23.487 1.00 53.47 93 LYS A C 1
ATOM 757 O O . LYS A 1 93 ? 27.097 1.235 -23.807 1.00 53.47 93 LYS A O 1
ATOM 762 N N . SER A 1 94 ? 27.074 -0.992 -23.810 1.00 49.59 94 SER A N 1
ATOM 763 C CA . SER A 1 94 ? 28.314 -1.106 -24.606 1.00 49.59 94 SER A CA 1
ATOM 764 C C . SER A 1 94 ? 28.079 -1.087 -26.120 1.00 49.59 94 SER A C 1
ATOM 766 O O . SER A 1 94 ? 29.036 -0.973 -26.869 1.00 49.59 94 SER A O 1
ATOM 768 N N . PHE A 1 95 ? 26.821 -1.156 -26.568 1.00 50.25 95 PHE A N 1
ATOM 769 C CA . PHE A 1 95 ? 26.419 -0.848 -27.949 1.00 50.25 95 PHE A CA 1
ATOM 770 C C . PHE A 1 95 ? 26.080 0.656 -28.118 1.00 50.25 95 PHE A C 1
ATOM 772 O O . PHE A 1 95 ? 25.753 1.102 -29.210 1.00 50.25 95 PHE A O 1
ATOM 779 N N . ASN A 1 96 ? 26.145 1.434 -27.022 1.00 47.91 96 ASN A N 1
ATOM 780 C CA . ASN A 1 96 ? 25.625 2.803 -26.873 1.00 47.91 96 ASN A CA 1
ATOM 781 C C . ASN A 1 96 ? 26.694 3.917 -26.926 1.00 47.91 96 ASN A C 1
ATOM 783 O O . ASN A 1 96 ? 26.441 4.999 -26.405 1.00 47.91 96 ASN A O 1
ATOM 787 N N . ALA A 1 97 ? 27.882 3.700 -27.494 1.00 48.44 97 ALA A N 1
ATOM 788 C CA . ALA A 1 97 ? 28.878 4.779 -27.559 1.00 48.44 97 ALA A CA 1
ATOM 789 C C . ALA A 1 97 ? 28.647 5.779 -28.712 1.00 48.44 97 ALA A C 1
ATOM 791 O O . ALA A 1 97 ? 29.257 6.840 -28.697 1.00 48.44 97 ALA A O 1
ATOM 792 N N . GLU A 1 98 ? 27.786 5.468 -29.692 1.00 51.88 98 GLU A N 1
ATOM 793 C CA . GLU A 1 98 ? 27.857 6.136 -31.005 1.00 51.88 98 GLU A CA 1
ATOM 794 C C . GLU A 1 98 ? 26.558 6.801 -31.502 1.00 51.88 98 GLU A C 1
ATOM 796 O O . GLU A 1 98 ? 26.592 7.499 -32.507 1.00 51.88 98 GLU A O 1
ATOM 801 N N . ILE A 1 99 ? 25.402 6.630 -30.841 1.00 53.44 99 ILE A N 1
ATOM 802 C CA . ILE A 1 99 ? 24.116 7.128 -31.381 1.00 53.44 99 ILE A CA 1
ATOM 803 C C . ILE A 1 99 ? 23.269 7.822 -30.297 1.00 53.44 99 ILE A C 1
ATOM 805 O O . ILE A 1 99 ? 23.233 7.381 -29.147 1.00 53.44 99 ILE A O 1
ATOM 809 N N . ASP A 1 100 ? 22.587 8.890 -30.717 1.00 54.09 100 ASP A N 1
ATOM 810 C CA . ASP A 1 100 ? 21.870 9.924 -29.959 1.00 54.09 100 ASP A CA 1
ATOM 811 C C . ASP A 1 100 ? 20.840 9.409 -28.928 1.00 54.09 100 ASP A C 1
ATOM 813 O O . ASP A 1 100 ? 20.203 8.362 -29.102 1.00 54.09 100 ASP A O 1
ATOM 817 N N . GLN A 1 101 ? 20.716 10.131 -27.811 1.00 56.69 101 GLN A N 1
ATOM 818 C CA . GLN A 1 101 ? 20.138 9.633 -26.551 1.00 56.69 101 GLN A CA 1
ATOM 819 C C . GLN A 1 101 ? 18.652 9.992 -26.359 1.00 56.69 101 GLN A C 1
ATOM 821 O O . GLN A 1 101 ? 17.982 9.380 -25.527 1.00 56.69 101 GLN A O 1
ATOM 826 N N . GLU A 1 102 ? 18.129 10.956 -27.120 1.00 56.16 102 GLU A N 1
ATOM 827 C CA . GLU A 1 102 ? 16.896 11.683 -26.775 1.00 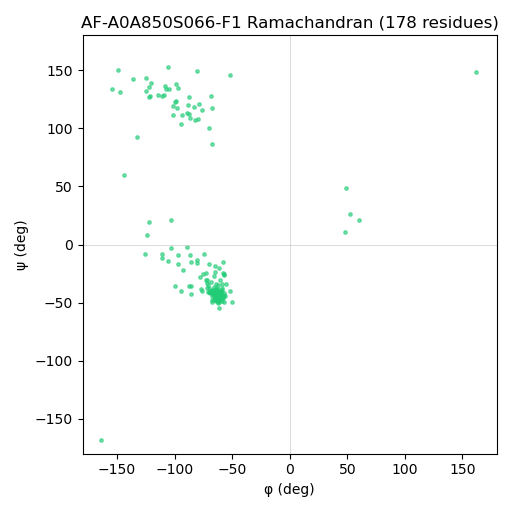56.16 102 GLU A CA 1
ATOM 828 C C . GLU A 1 102 ? 15.586 10.993 -27.216 1.00 56.16 102 GLU A C 1
ATOM 830 O O . GLU A 1 102 ? 14.522 11.313 -26.696 1.00 56.16 102 GLU A O 1
ATOM 835 N N . ASN A 1 103 ? 15.642 9.994 -28.107 1.00 59.09 103 ASN A N 1
ATOM 836 C CA . ASN A 1 103 ? 14.449 9.403 -28.746 1.00 59.09 103 ASN A CA 1
ATOM 837 C C . ASN A 1 103 ? 14.264 7.888 -28.532 1.00 59.09 103 ASN A C 1
ATOM 839 O O . ASN A 1 103 ? 13.542 7.219 -29.276 1.00 59.09 103 ASN A O 1
ATOM 843 N N . ARG A 1 104 ? 14.914 7.321 -27.511 1.00 62.03 104 ARG A N 1
ATOM 844 C CA . ARG A 1 104 ? 14.932 5.869 -27.287 1.00 62.03 104 ARG A CA 1
ATOM 845 C C . ARG A 1 104 ? 13.890 5.426 -26.274 1.00 62.03 104 ARG A C 1
ATOM 847 O O . ARG A 1 104 ? 13.801 5.967 -25.176 1.00 62.03 104 ARG A O 1
ATOM 854 N N . SER A 1 105 ? 13.174 4.358 -26.611 1.00 66.31 105 SER A N 1
ATOM 855 C CA . SER A 1 105 ? 12.300 3.645 -25.677 1.00 66.31 105 SER A CA 1
ATOM 856 C C . SER A 1 105 ? 12.737 2.187 -25.544 1.00 66.31 105 SER A C 1
ATOM 858 O O . SER A 1 105 ? 13.127 1.539 -26.518 1.00 66.31 105 SER A O 1
ATOM 860 N N . TYR A 1 106 ? 12.697 1.683 -24.311 1.00 70.38 106 TYR A N 1
ATOM 861 C CA . TYR A 1 106 ? 12.989 0.291 -23.984 1.00 70.38 106 TYR A CA 1
ATOM 862 C C . TYR A 1 106 ? 11.688 -0.405 -23.607 1.00 70.38 106 TYR A C 1
ATOM 864 O O . TYR A 1 106 ? 10.895 0.136 -22.839 1.00 70.38 106 TYR A O 1
ATOM 872 N N . TYR A 1 107 ? 11.474 -1.621 -24.095 1.00 72.19 107 TYR A N 1
ATOM 873 C CA . TYR A 1 107 ? 10.349 -2.440 -23.650 1.00 72.19 107 TYR A CA 1
ATOM 874 C C . TYR A 1 107 ? 10.695 -3.922 -23.718 1.00 72.19 107 TYR A C 1
ATOM 876 O O . TYR A 1 107 ? 11.487 -4.385 -24.545 1.00 72.19 107 TYR A O 1
ATOM 884 N N . LEU A 1 108 ? 10.076 -4.687 -22.819 1.00 74.50 108 LEU A N 1
ATOM 885 C CA . LEU A 1 108 ? 10.051 -6.137 -22.933 1.00 74.50 108 LEU A CA 1
ATOM 886 C C . LEU A 1 108 ? 8.998 -6.530 -23.965 1.00 74.50 108 LEU A C 1
ATOM 888 O O . LEU A 1 108 ? 7.807 -6.275 -23.784 1.00 74.50 108 LEU A O 1
ATOM 892 N N . LYS A 1 109 ? 9.428 -7.232 -25.008 1.00 79.25 109 LYS A N 1
ATOM 893 C CA . LYS A 1 109 ? 8.545 -7.889 -25.964 1.00 79.25 109 LYS A CA 1
ATOM 894 C C . LYS A 1 109 ? 8.434 -9.361 -25.589 1.00 79.25 109 LYS A C 1
ATOM 896 O O . LYS A 1 109 ? 9.433 -10.076 -25.493 1.00 79.25 109 LYS A O 1
ATOM 901 N N . LYS A 1 110 ? 7.212 -9.840 -25.373 1.00 75.62 110 LYS A N 1
ATOM 902 C CA . LYS A 1 110 ? 6.965 -11.275 -25.213 1.00 75.62 110 LYS A CA 1
ATOM 903 C C . LYS A 1 110 ? 7.021 -11.927 -26.594 1.00 75.62 110 LYS A C 1
ATOM 905 O O . LYS A 1 110 ? 6.195 -11.618 -27.445 1.00 75.62 110 LYS A O 1
ATOM 910 N N . VAL A 1 111 ? 7.990 -12.814 -26.813 1.00 75.81 111 VAL A N 1
ATOM 911 C CA . VAL A 1 111 ? 8.202 -13.488 -28.112 1.00 75.81 111 VAL A CA 1
ATOM 912 C C . VAL A 1 111 ? 7.741 -14.952 -28.069 1.00 75.81 111 VAL A C 1
ATOM 914 O O . VAL A 1 111 ? 7.522 -15.573 -29.102 1.00 75.81 111 VAL A O 1
ATOM 917 N N . GLY A 1 112 ? 7.496 -15.505 -26.875 1.00 74.31 112 GLY A N 1
ATOM 918 C CA . GLY A 1 112 ? 6.885 -16.825 -26.708 1.00 74.31 112 GLY A CA 1
ATOM 919 C C . GLY A 1 112 ? 6.356 -17.074 -25.294 1.00 74.31 112 GLY A C 1
ATOM 920 O O . GLY A 1 112 ? 6.282 -16.163 -24.472 1.00 74.31 112 GLY A O 1
ATOM 921 N N . PHE A 1 113 ? 6.001 -18.327 -24.990 1.00 61.12 113 PHE A N 1
ATOM 922 C CA . PHE A 1 113 ? 5.433 -18.707 -23.686 1.00 61.12 113 PHE A CA 1
ATOM 923 C C . PHE A 1 113 ? 6.412 -18.495 -22.513 1.00 61.12 113 PHE A C 1
ATOM 925 O O . PHE A 1 113 ? 6.012 -18.025 -21.454 1.00 61.12 113 PHE A O 1
ATOM 932 N N . LEU A 1 114 ? 7.706 -18.758 -22.730 1.00 64.19 114 LEU A N 1
ATOM 933 C CA . LEU A 1 114 ? 8.780 -18.649 -21.724 1.00 64.19 114 LEU A CA 1
ATOM 934 C C . LEU A 1 114 ? 9.931 -17.724 -22.155 1.00 64.19 114 LEU A C 1
ATOM 936 O O . LEU A 1 114 ? 10.978 -17.684 -21.506 1.00 64.19 114 LEU A O 1
ATOM 940 N N . ARG A 1 115 ? 9.766 -17.008 -23.273 1.00 71.00 115 ARG A N 1
ATOM 941 C CA . ARG A 1 115 ? 10.831 -16.220 -23.903 1.00 71.00 115 ARG A CA 1
ATOM 942 C C . ARG A 1 115 ? 10.433 -14.760 -24.004 1.00 71.00 115 ARG A C 1
ATO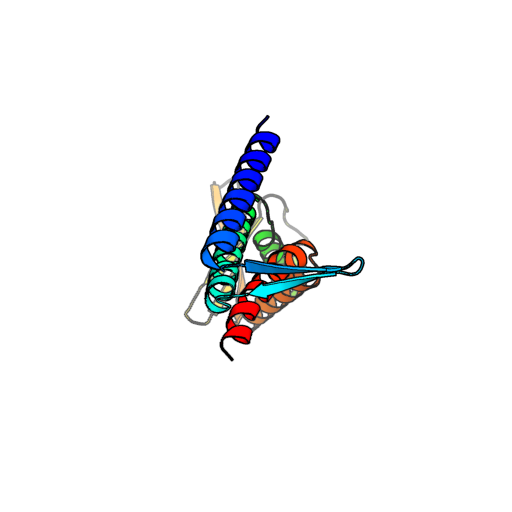M 944 O O . ARG A 1 115 ? 9.368 -14.432 -24.534 1.00 71.00 115 ARG A O 1
ATOM 951 N N . TRP A 1 116 ? 11.323 -13.919 -23.503 1.00 73.56 116 TRP A N 1
ATOM 952 C CA . TRP A 1 116 ? 11.175 -12.479 -23.487 1.00 73.56 116 TRP A CA 1
ATOM 953 C C . TRP A 1 116 ? 12.386 -11.867 -24.163 1.00 73.56 116 TRP A C 1
ATOM 955 O O . TRP A 1 116 ? 13.518 -12.225 -23.844 1.00 73.56 116 TRP A O 1
ATOM 965 N N . ASP A 1 117 ? 12.138 -10.936 -25.068 1.00 77.56 117 ASP A N 1
ATOM 966 C CA . ASP A 1 117 ? 13.192 -10.193 -25.731 1.00 77.56 117 ASP A CA 1
ATOM 967 C C . ASP A 1 117 ? 13.160 -8.764 -25.209 1.00 77.56 117 ASP A C 1
ATOM 969 O O . ASP A 1 117 ? 12.112 -8.117 -25.157 1.00 77.56 117 ASP A O 1
ATOM 973 N N . TYR A 1 118 ? 14.318 -8.288 -24.769 1.00 75.38 118 TYR A N 1
ATOM 974 C CA . TYR A 1 118 ? 14.494 -6.889 -24.424 1.00 75.38 118 TYR A CA 1
ATOM 975 C C . TYR A 1 118 ? 14.889 -6.157 -25.704 1.00 75.38 118 TYR A C 1
ATOM 977 O O . TYR A 1 118 ? 15.956 -6.443 -26.258 1.00 75.38 118 TYR A O 1
ATOM 985 N N . VAL A 1 119 ? 13.997 -5.297 -26.202 1.00 73.00 119 VAL A N 1
ATOM 986 C CA . VAL A 1 119 ? 14.136 -4.625 -27.499 1.00 73.00 119 VAL A CA 1
ATOM 987 C C . VAL A 1 119 ? 14.459 -3.151 -27.279 1.00 73.00 119 VAL A C 1
ATOM 989 O O . VAL A 1 119 ? 13.846 -2.489 -26.438 1.00 73.00 119 VAL A O 1
ATOM 992 N N . LEU A 1 120 ? 15.444 -2.658 -28.028 1.00 71.62 120 LEU A N 1
ATOM 993 C CA . LEU A 1 120 ? 15.771 -1.243 -28.127 1.00 71.62 120 LEU A CA 1
ATOM 994 C C . LEU A 1 120 ? 15.169 -0.676 -29.410 1.00 71.62 120 LEU A C 1
ATOM 996 O O . LEU A 1 120 ? 15.523 -1.135 -30.498 1.00 71.62 120 LEU A O 1
ATOM 1000 N N . ASN A 1 121 ? 14.336 0.351 -29.267 1.00 71.94 121 ASN A N 1
ATOM 1001 C CA . ASN A 1 121 ? 13.760 1.059 -30.399 1.00 71.94 121 ASN A CA 1
ATOM 1002 C C . ASN A 1 121 ? 14.431 2.412 -30.611 1.00 71.94 121 ASN A C 1
ATOM 1004 O O . ASN A 1 121 ? 14.586 3.174 -29.654 1.00 71.94 121 ASN A O 1
ATOM 1008 N N . ASP A 1 122 ? 14.764 2.710 -31.869 1.00 72.69 122 ASP A N 1
ATOM 1009 C CA . ASP A 1 122 ? 15.059 4.072 -32.318 1.00 72.69 122 ASP A CA 1
ATOM 1010 C C . ASP A 1 122 ? 13.839 4.665 -32.997 1.00 72.69 122 ASP A C 1
ATOM 1012 O O . ASP A 1 122 ? 13.201 4.007 -33.830 1.00 72.69 122 ASP A O 1
ATOM 1016 N N . TYR A 1 123 ? 13.563 5.929 -32.702 1.00 69.19 123 TYR A N 1
ATOM 1017 C CA . TYR A 1 123 ? 12.672 6.723 -33.529 1.00 69.19 123 TYR A CA 1
ATOM 1018 C C . TYR A 1 123 ? 13.508 7.495 -34.545 1.00 69.19 123 TYR A C 1
ATOM 1020 O O . TYR A 1 123 ? 14.231 8.422 -34.183 1.00 69.19 123 TYR A O 1
ATOM 1028 N N . ASN A 1 124 ? 13.394 7.131 -35.824 1.00 69.62 124 ASN A N 1
ATOM 1029 C CA . ASN A 1 124 ? 14.013 7.903 -36.893 1.00 69.62 124 ASN A CA 1
ATOM 1030 C C . ASN A 1 124 ? 13.047 9.021 -37.335 1.00 69.62 124 ASN A C 1
ATOM 1032 O O . ASN A 1 124 ? 12.037 8.720 -37.986 1.00 69.62 124 ASN A O 1
ATOM 1036 N N . PRO A 1 125 ? 13.338 10.303 -37.036 1.00 69.75 125 PRO A N 1
ATOM 1037 C CA . PRO A 1 125 ? 12.454 11.412 -37.386 1.00 69.75 125 PRO A CA 1
ATOM 1038 C C . PRO A 1 125 ? 12.305 11.602 -38.901 1.00 69.75 125 PRO A C 1
ATOM 1040 O O . PRO A 1 125 ? 11.284 12.122 -39.338 1.00 69.75 125 PRO A O 1
ATOM 1043 N N . GLY A 1 126 ? 13.272 11.143 -39.708 1.00 74.38 126 GLY A N 1
ATOM 1044 C CA . GLY A 1 126 ? 13.211 11.226 -41.169 1.00 74.38 126 GLY A CA 1
ATOM 1045 C C . GLY A 1 126 ? 12.220 10.251 -41.813 1.00 74.38 126 GLY A C 1
ATOM 1046 O O . GLY A 1 126 ? 11.728 10.514 -42.905 1.00 74.38 126 GLY A O 1
ATOM 1047 N N . GLU A 1 127 ? 11.893 9.143 -41.142 1.00 73.44 127 GLU A N 1
ATOM 1048 C CA . GLU A 1 127 ? 10.965 8.125 -41.662 1.00 73.44 127 GLU A CA 1
ATOM 1049 C C . GLU A 1 127 ? 9.631 8.068 -40.909 1.00 73.44 127 GLU A C 1
ATOM 1051 O O . GLU A 1 127 ? 8.709 7.378 -41.351 1.00 73.44 127 GLU A O 1
ATOM 1056 N N . GLY A 1 128 ? 9.525 8.738 -39.755 1.00 75.31 128 GLY A N 1
ATOM 1057 C CA . GLY A 1 128 ? 8.345 8.680 -38.887 1.00 75.31 128 GLY A CA 1
ATOM 1058 C C . GLY A 1 128 ? 8.031 7.268 -38.376 1.00 75.31 128 GLY A C 1
ATOM 1059 O O . GLY A 1 128 ? 6.890 6.975 -38.022 1.00 75.31 128 GLY A O 1
ATOM 1060 N N . LYS A 1 129 ? 9.020 6.365 -38.379 1.00 76.75 129 LYS A N 1
ATOM 1061 C CA . LYS A 1 129 ? 8.867 4.954 -38.010 1.00 76.75 129 LYS A CA 1
ATOM 1062 C C . LYS A 1 129 ? 9.839 4.571 -36.908 1.00 76.75 129 LYS A C 1
ATOM 1064 O O . LYS A 1 129 ? 10.990 5.002 -36.880 1.00 76.75 129 LYS A O 1
ATOM 1069 N N . VAL A 1 130 ? 9.349 3.710 -36.025 1.00 73.94 130 VAL A N 1
ATOM 1070 C CA . VAL A 1 130 ? 10.127 3.106 -34.950 1.00 73.94 130 VAL A CA 1
ATOM 1071 C C . VAL A 1 130 ? 10.794 1.840 -35.487 1.00 73.94 130 VAL A C 1
ATOM 1073 O O . VAL A 1 130 ? 10.112 0.992 -36.066 1.00 73.94 130 VAL A O 1
ATOM 1076 N N . ARG A 1 131 ? 12.115 1.716 -35.329 1.00 71.38 131 ARG A N 1
ATOM 1077 C CA . ARG A 1 131 ? 12.879 0.535 -35.754 1.00 71.38 131 ARG A CA 1
ATOM 1078 C C . ARG A 1 131 ? 13.462 -0.190 -34.542 1.00 71.38 131 ARG A C 1
ATOM 1080 O O . ARG A 1 131 ? 14.148 0.426 -33.728 1.00 71.38 131 ARG A O 1
ATOM 1087 N N . ASP A 1 132 ? 13.229 -1.500 -34.471 1.00 72.69 132 ASP A N 1
ATOM 1088 C CA . ASP A 1 132 ? 13.847 -2.400 -33.493 1.00 72.69 132 ASP A CA 1
ATOM 1089 C C . ASP A 1 132 ? 15.345 -2.550 -33.857 1.00 72.69 132 ASP A C 1
ATOM 1091 O O . ASP A 1 132 ? 15.696 -3.274 -34.789 1.00 72.69 132 ASP A O 1
ATOM 1095 N N . ILE A 1 133 ? 16.243 -1.838 -33.163 1.00 67.00 133 ILE A N 1
ATOM 1096 C CA . ILE A 1 133 ? 17.690 -1.804 -33.474 1.00 67.00 133 ILE A CA 1
ATOM 1097 C C . ILE A 1 133 ? 18.379 -3.083 -32.996 1.00 67.00 133 ILE A C 1
ATOM 1099 O O . ILE A 1 133 ? 19.288 -3.612 -33.633 1.00 67.00 133 ILE A O 1
ATOM 1103 N N . SER A 1 134 ? 17.986 -3.560 -31.816 1.00 67.19 134 SER A N 1
ATOM 1104 C CA . SER A 1 134 ? 18.650 -4.673 -31.154 1.00 67.19 134 SER A CA 1
ATOM 1105 C C . SER A 1 134 ? 17.685 -5.379 -30.222 1.00 67.19 134 SER A C 1
ATOM 1107 O O . SER A 1 134 ? 16.973 -4.743 -29.444 1.00 67.19 134 SER A O 1
ATOM 1109 N N . SER A 1 135 ? 17.674 -6.707 -30.293 1.00 68.44 135 SER A N 1
ATOM 1110 C CA . SER A 1 135 ? 16.932 -7.555 -29.370 1.00 68.44 135 SER A CA 1
ATOM 1111 C C . SER A 1 135 ? 17.900 -8.511 -28.690 1.00 68.44 135 SER A C 1
ATOM 1113 O O . SER A 1 135 ? 18.671 -9.221 -29.341 1.00 68.44 135 SER A O 1
ATOM 1115 N N . LYS A 1 136 ? 17.880 -8.531 -27.355 1.00 73.88 136 LYS A N 1
ATOM 1116 C CA . LYS A 1 136 ? 18.602 -9.541 -26.580 1.00 73.88 136 LYS A CA 1
ATOM 1117 C C . LYS A 1 136 ? 17.604 -10.466 -25.909 1.00 73.88 136 LYS A C 1
ATOM 1119 O O . LYS A 1 136 ? 16.709 -10.016 -25.196 1.00 73.88 136 LYS A O 1
ATOM 1124 N N . LYS A 1 137 ? 17.799 -11.766 -26.126 1.00 76.94 137 LYS A N 1
ATOM 1125 C CA . LYS A 1 137 ? 16.985 -12.821 -25.521 1.00 76.94 137 LYS A CA 1
ATOM 1126 C C . LYS A 1 137 ? 17.251 -12.874 -24.022 1.00 76.94 137 LYS A C 1
ATOM 1128 O O . LYS A 1 137 ? 18.402 -12.995 -23.599 1.00 76.94 137 LYS A O 1
ATOM 1133 N N . VAL A 1 138 ? 16.190 -12.817 -23.229 1.00 78.56 138 VAL A N 1
ATOM 1134 C CA . VAL A 1 138 ? 16.227 -12.915 -21.770 1.00 78.56 138 VAL A CA 1
ATOM 1135 C C . V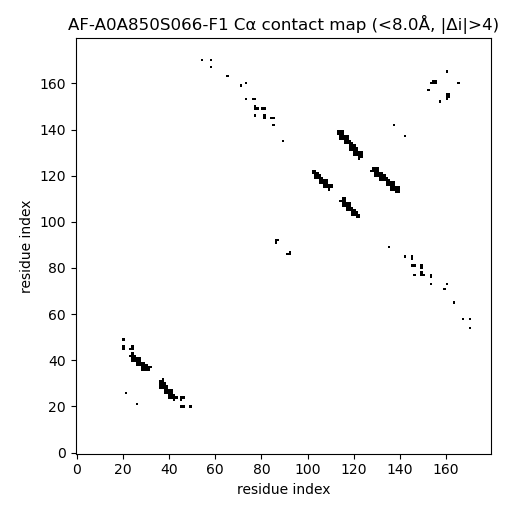AL A 1 138 ? 15.342 -14.082 -21.331 1.00 78.56 138 VAL A C 1
ATOM 1137 O O . VAL A 1 138 ? 14.229 -14.279 -21.823 1.00 78.56 138 VAL A O 1
ATOM 1140 N N . SER A 1 139 ? 15.843 -14.898 -20.403 1.00 79.75 139 SER A N 1
ATOM 1141 C CA . SER A 1 139 ? 15.044 -15.982 -19.829 1.00 79.75 139 SER A CA 1
ATOM 1142 C C . SER A 1 139 ? 14.112 -15.469 -18.729 1.00 79.75 139 SER A C 1
ATOM 1144 O O . SER A 1 139 ? 14.442 -14.528 -18.004 1.00 79.75 139 SER A O 1
ATOM 1146 N N . LEU A 1 140 ? 12.957 -16.126 -18.568 1.00 78.69 140 LEU A N 1
ATOM 1147 C CA . LEU A 1 140 ? 11.949 -15.786 -17.554 1.00 78.69 140 LEU A CA 1
ATOM 1148 C C . LEU A 1 140 ? 12.541 -15.682 -16.137 1.00 78.69 140 LEU A C 1
ATOM 1150 O O . LEU A 1 140 ? 12.191 -14.775 -15.390 1.00 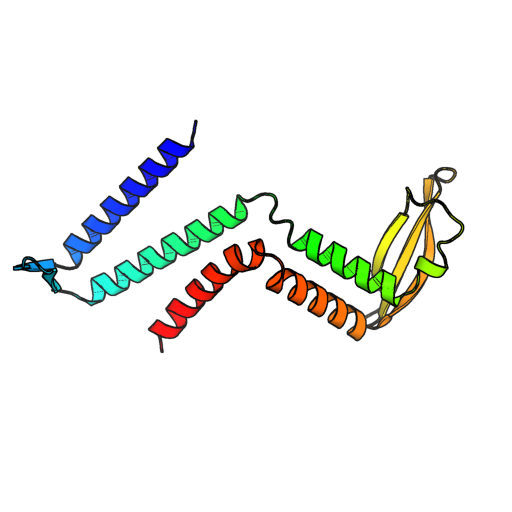78.69 140 LEU A O 1
ATOM 1154 N N . GLY A 1 141 ? 13.467 -16.582 -15.784 1.00 80.12 141 GLY A N 1
ATOM 1155 C CA . GLY A 1 141 ? 14.095 -16.598 -14.461 1.00 80.12 141 GLY A CA 1
ATOM 1156 C C . GLY A 1 141 ? 14.855 -15.309 -14.148 1.00 80.12 141 GLY A C 1
ATOM 1157 O O . GLY A 1 141 ? 14.725 -14.774 -13.053 1.00 80.12 141 GLY A O 1
ATOM 1158 N N . HIS A 1 142 ? 15.579 -14.751 -15.121 1.00 79.69 142 HIS A N 1
ATOM 1159 C CA . HIS A 1 142 ? 16.300 -13.493 -14.919 1.00 79.69 142 HIS A CA 1
ATOM 1160 C C . HIS A 1 142 ? 15.346 -12.307 -14.768 1.00 79.69 142 HIS A C 1
ATOM 1162 O O . HIS A 1 142 ? 15.535 -11.491 -13.870 1.00 79.69 142 HIS A O 1
ATOM 1168 N N . VAL A 1 143 ? 14.281 -12.255 -15.576 1.00 80.75 143 VAL A N 1
ATOM 1169 C CA . VAL A 1 143 ? 13.233 -11.225 -15.457 1.00 80.75 143 VAL A CA 1
ATOM 1170 C C . VAL A 1 143 ? 12.568 -11.291 -14.081 1.00 80.75 143 VAL A C 1
ATOM 1172 O O . VAL A 1 143 ? 12.419 -10.265 -13.420 1.00 80.75 143 VAL A O 1
ATOM 1175 N N . ALA A 1 144 ? 12.228 -12.497 -13.619 1.00 81.69 144 ALA A N 1
ATOM 1176 C CA . ALA A 1 144 ? 11.629 -12.717 -12.308 1.00 81.69 144 ALA A CA 1
ATOM 1177 C C . ALA A 1 144 ? 12.571 -12.291 -11.173 1.00 81.69 144 ALA A C 1
ATOM 1179 O O . ALA A 1 144 ? 12.141 -11.594 -10.258 1.00 81.69 144 ALA A O 1
ATOM 1180 N N . VAL A 1 145 ? 13.861 -12.633 -11.252 1.00 86.69 145 VAL A N 1
ATOM 1181 C CA . VAL A 1 145 ? 14.868 -12.218 -10.262 1.00 86.69 145 VAL A CA 1
ATOM 1182 C C . VAL A 1 145 ? 15.031 -10.698 -10.233 1.00 86.69 145 VAL A C 1
ATOM 1184 O O . VAL A 1 145 ? 15.128 -10.124 -9.150 1.00 86.69 145 VAL A O 1
ATOM 1187 N N . TRP A 1 146 ? 15.042 -10.018 -11.382 1.00 83.81 146 TRP A N 1
ATOM 1188 C CA . TRP A 1 146 ? 15.135 -8.554 -11.414 1.00 83.81 146 TRP A CA 1
ATOM 1189 C C . TRP A 1 146 ? 13.896 -7.895 -10.837 1.00 83.81 146 TRP A C 1
ATOM 1191 O O . TRP A 1 146 ? 14.023 -6.955 -10.060 1.00 83.81 146 TRP A O 1
ATOM 1201 N N . LEU A 1 147 ? 12.712 -8.409 -11.168 1.00 82.81 147 LEU A N 1
ATOM 1202 C CA . LEU A 1 147 ? 11.461 -7.908 -10.620 1.00 82.81 147 LEU A CA 1
ATOM 1203 C C . LEU A 1 147 ? 11.418 -8.103 -9.103 1.00 82.81 147 LEU A C 1
ATOM 1205 O O . LEU A 1 147 ? 11.186 -7.142 -8.376 1.00 82.81 147 LEU A O 1
ATOM 1209 N N . LEU A 1 148 ? 11.744 -9.304 -8.619 1.00 84.88 148 LEU A N 1
ATOM 1210 C CA . LEU A 1 148 ? 11.807 -9.611 -7.192 1.00 84.88 148 LEU A CA 1
ATOM 1211 C C . LEU A 1 148 ? 12.798 -8.693 -6.466 1.00 84.88 148 LEU A C 1
ATOM 1213 O O . LEU A 1 148 ? 12.475 -8.126 -5.426 1.00 84.88 148 LEU A O 1
ATOM 1217 N N . ARG A 1 149 ? 13.997 -8.506 -7.028 1.00 83.56 149 ARG A N 1
ATOM 1218 C CA . ARG A 1 149 ? 15.042 -7.667 -6.432 1.00 83.56 149 ARG A CA 1
ATOM 1219 C C . ARG A 1 149 ? 14.660 -6.187 -6.428 1.00 83.56 149 ARG A C 1
ATOM 1221 O O . ARG A 1 149 ? 14.937 -5.505 -5.445 1.00 83.56 149 ARG A O 1
ATOM 1228 N N . SER A 1 150 ? 14.018 -5.697 -7.487 1.00 82.00 150 SER A N 1
ATOM 1229 C CA . SER A 1 150 ? 13.504 -4.326 -7.552 1.00 82.00 150 SER A CA 1
ATOM 1230 C C . SER A 1 150 ? 12.381 -4.095 -6.548 1.00 82.00 150 SER A C 1
ATOM 1232 O O . SER A 1 150 ? 12.408 -3.089 -5.845 1.00 82.00 150 SER A O 1
ATOM 1234 N N . VAL A 1 151 ? 11.440 -5.036 -6.427 1.00 80.94 151 VAL A N 1
ATOM 1235 C CA . VAL A 1 151 ? 10.359 -4.975 -5.435 1.00 80.94 151 VAL A CA 1
ATOM 1236 C C . VAL A 1 151 ? 10.938 -4.976 -4.023 1.00 80.94 151 VAL A C 1
ATOM 1238 O O . VAL A 1 151 ? 10.696 -4.031 -3.285 1.00 80.94 151 VAL A O 1
ATOM 1241 N N . LEU A 1 152 ? 11.777 -5.957 -3.672 1.00 81.88 152 LEU A N 1
ATOM 1242 C CA . LEU A 1 152 ? 12.395 -6.045 -2.343 1.00 81.88 152 LEU A CA 1
ATOM 1243 C C . LEU A 1 152 ? 13.169 -4.777 -1.979 1.00 81.88 152 LEU A C 1
ATOM 1245 O O . LEU A 1 152 ? 13.044 -4.271 -0.867 1.00 81.88 152 LEU A O 1
ATOM 1249 N N . HIS A 1 153 ? 13.949 -4.240 -2.917 1.00 80.44 153 HIS A N 1
ATOM 1250 C CA . HIS A 1 153 ? 14.708 -3.022 -2.674 1.00 80.44 153 HIS A CA 1
ATOM 1251 C C . HIS A 1 153 ? 13.792 -1.825 -2.419 1.00 80.44 153 HIS A C 1
ATOM 1253 O O . HIS A 1 153 ? 13.996 -1.110 -1.445 1.00 80.44 153 HIS A O 1
ATOM 1259 N N . VAL A 1 154 ? 12.766 -1.620 -3.249 1.00 78.75 154 VAL A N 1
ATOM 1260 C CA . VAL A 1 154 ? 11.828 -0.503 -3.073 1.00 78.75 154 VAL A CA 1
ATOM 1261 C C . VAL A 1 154 ? 11.026 -0.665 -1.783 1.00 78.75 154 VAL A C 1
ATOM 1263 O O . VAL A 1 154 ? 10.846 0.317 -1.069 1.00 78.75 154 VAL A O 1
ATOM 1266 N N . THR A 1 155 ? 10.616 -1.883 -1.434 1.00 74.19 155 THR A N 1
ATOM 1267 C CA . THR A 1 155 ? 9.877 -2.162 -0.200 1.00 74.19 155 THR A CA 1
ATOM 1268 C C . THR A 1 155 ? 10.697 -1.894 1.061 1.00 74.19 155 THR A C 1
ATOM 1270 O O . THR A 1 155 ? 10.153 -1.345 2.012 1.00 74.19 155 THR A O 1
ATOM 1273 N N . VAL A 1 156 ? 11.988 -2.238 1.074 1.00 75.00 156 VAL A N 1
ATOM 1274 C CA . VAL A 1 156 ? 12.851 -2.072 2.260 1.00 75.00 156 VAL A CA 1
ATOM 1275 C C . VAL A 1 156 ? 13.458 -0.669 2.353 1.00 75.00 156 VAL A C 1
ATOM 1277 O O . VAL A 1 156 ? 13.613 -0.145 3.450 1.00 75.00 156 VAL A O 1
ATOM 1280 N N . MET A 1 157 ? 13.812 -0.049 1.224 1.00 70.31 157 MET A N 1
ATOM 1281 C CA . MET A 1 157 ? 14.559 1.219 1.205 1.00 70.31 157 MET A CA 1
ATOM 1282 C C . MET A 1 157 ? 13.685 2.460 1.031 1.00 70.31 157 MET A C 1
ATOM 1284 O O . MET A 1 157 ? 14.197 3.569 1.155 1.00 70.31 157 MET A O 1
ATOM 1288 N N . THR A 1 158 ? 12.390 2.315 0.736 1.00 70.62 158 THR A N 1
ATOM 1289 C CA . THR A 1 158 ? 11.496 3.469 0.574 1.00 70.62 158 THR A CA 1
ATOM 1290 C C . THR A 1 15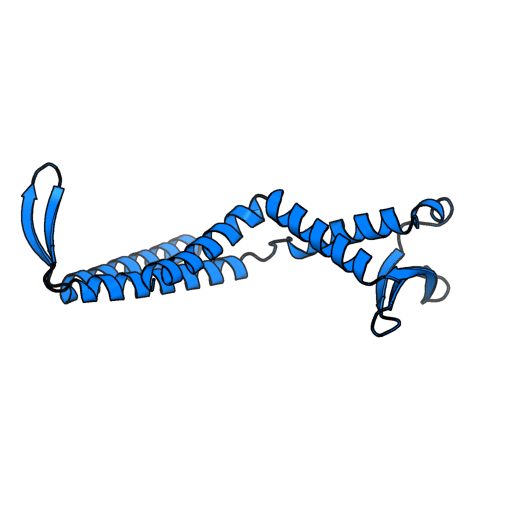8 ? 10.662 3.650 1.844 1.00 70.62 158 THR A C 1
ATOM 1292 O O . THR A 1 158 ? 9.760 2.845 2.077 1.00 70.62 158 THR A O 1
ATOM 1295 N N . PRO A 1 159 ? 10.872 4.726 2.629 1.00 65.31 159 PRO A N 1
ATOM 1296 C CA . PRO A 1 159 ? 10.098 4.995 3.848 1.00 65.31 159 PRO A CA 1
ATOM 1297 C C . PRO A 1 159 ? 8.587 5.046 3.591 1.00 65.31 159 PRO A C 1
ATOM 1299 O O . PRO A 1 159 ? 7.787 4.547 4.378 1.00 65.31 159 PRO A O 1
ATOM 1302 N N . ARG A 1 160 ? 8.201 5.541 2.407 1.00 65.38 160 ARG A N 1
ATOM 1303 C CA . ARG A 1 160 ? 6.811 5.579 1.929 1.00 65.38 160 ARG A CA 1
ATOM 1304 C C . ARG A 1 160 ? 6.196 4.201 1.711 1.00 65.38 160 ARG A C 1
ATOM 1306 O O . ARG A 1 160 ? 4.991 4.090 1.592 1.00 65.38 160 ARG A O 1
ATOM 1313 N N . VAL A 1 161 ? 6.982 3.140 1.586 1.00 63.59 161 VAL A N 1
ATOM 1314 C CA . VAL A 1 161 ? 6.416 1.794 1.477 1.00 63.59 161 VAL A CA 1
ATOM 1315 C C . VAL A 1 161 ? 6.168 1.237 2.870 1.00 63.59 161 VAL A C 1
ATOM 1317 O O . VAL A 1 161 ? 5.090 0.720 3.128 1.00 63.59 161 VAL A O 1
ATOM 1320 N N . THR A 1 162 ? 7.096 1.423 3.804 1.00 65.25 162 THR A N 1
ATOM 1321 C CA . THR A 1 162 ? 6.907 1.019 5.203 1.00 65.25 162 THR A CA 1
ATOM 1322 C C . THR A 1 162 ? 5.780 1.785 5.894 1.00 65.25 162 THR A C 1
ATOM 1324 O O . THR A 1 162 ? 4.955 1.164 6.551 1.00 65.25 162 THR A O 1
ATOM 1327 N N . GLU A 1 163 ? 5.665 3.097 5.687 1.00 66.69 163 GLU A N 1
ATOM 1328 C CA . GLU A 1 163 ? 4.599 3.919 6.282 1.00 66.69 163 GLU A CA 1
ATOM 1329 C C . GLU A 1 163 ? 3.203 3.552 5.760 1.00 66.69 163 GLU A C 1
ATOM 1331 O O . GLU A 1 163 ? 2.213 3.726 6.471 1.00 66.69 163 GLU A O 1
ATOM 1336 N N . TYR A 1 164 ? 3.125 3.024 4.533 1.00 69.56 164 TYR A N 1
ATOM 1337 C CA . TYR A 1 164 ? 1.857 2.719 3.875 1.00 69.56 164 TYR A CA 1
ATOM 1338 C C . TYR A 1 164 ? 1.462 1.235 3.951 1.00 69.56 164 TYR A C 1
ATOM 1340 O O . TYR A 1 164 ? 0.291 0.887 4.082 1.00 69.56 164 TYR A O 1
ATOM 1348 N N . ILE A 1 165 ? 2.439 0.331 3.884 1.00 71.06 165 ILE A N 1
ATOM 1349 C CA . ILE A 1 165 ? 2.207 -1.116 3.913 1.00 71.06 165 ILE A CA 1
ATOM 1350 C C . ILE A 1 165 ? 2.161 -1.640 5.349 1.00 71.06 165 ILE A C 1
ATOM 1352 O O . ILE A 1 165 ? 1.348 -2.521 5.626 1.00 71.06 165 ILE A O 1
ATOM 1356 N N . ALA A 1 166 ? 2.962 -1.109 6.282 1.00 71.06 166 ALA A N 1
ATOM 1357 C CA . ALA A 1 166 ? 2.971 -1.619 7.656 1.00 71.06 166 ALA A CA 1
ATOM 1358 C C . ALA A 1 166 ? 1.597 -1.511 8.344 1.00 71.06 166 ALA A C 1
ATOM 1360 O O . ALA A 1 166 ? 1.169 -2.510 8.924 1.00 71.06 166 ALA A O 1
ATOM 1361 N N . PRO A 1 167 ? 0.842 -0.397 8.231 1.00 74.94 167 PRO A N 1
ATOM 1362 C CA . PRO A 1 167 ? -0.494 -0.316 8.817 1.00 74.94 167 PRO A CA 1
ATOM 1363 C C . PRO A 1 167 ? -1.479 -1.312 8.201 1.00 74.94 167 PRO A C 1
AT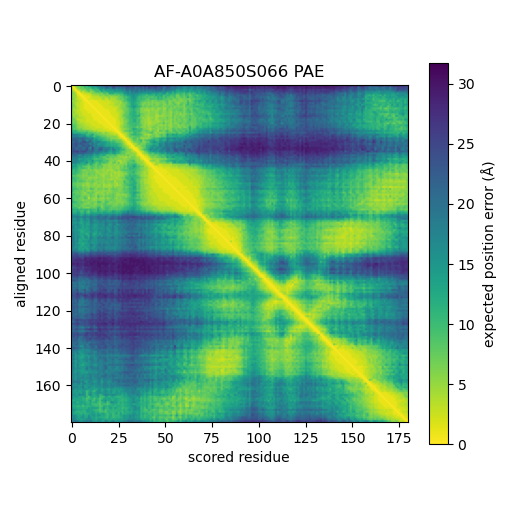OM 1365 O O . PRO A 1 167 ? -2.313 -1.852 8.921 1.00 74.94 167 PRO A O 1
ATOM 1368 N N . ILE A 1 168 ? -1.361 -1.615 6.901 1.00 77.94 168 ILE A N 1
ATOM 1369 C CA . ILE A 1 168 ? -2.183 -2.644 6.244 1.00 77.94 168 ILE A CA 1
ATOM 1370 C C . ILE A 1 168 ? -1.834 -4.028 6.777 1.00 77.94 168 ILE A C 1
ATOM 1372 O O . ILE A 1 168 ? -2.733 -4.789 7.117 1.00 77.94 168 ILE A O 1
ATOM 1376 N N . VAL A 1 169 ? -0.546 -4.363 6.855 1.00 77.19 169 VAL A N 1
ATOM 1377 C CA . VAL A 1 169 ? -0.092 -5.672 7.339 1.00 77.19 169 VAL A CA 1
ATOM 1378 C C . VAL A 1 169 ? -0.536 -5.884 8.783 1.00 77.19 169 VAL A C 1
ATOM 1380 O O . VAL A 1 169 ? -1.127 -6.913 9.089 1.00 77.19 169 VAL A O 1
ATOM 1383 N N . VAL A 1 170 ? -0.343 -4.890 9.654 1.00 77.06 170 VAL A N 1
ATOM 1384 C CA . VAL A 1 170 ? -0.816 -4.936 11.046 1.00 77.06 170 VAL A CA 1
ATOM 1385 C C . VAL A 1 170 ? -2.337 -5.054 11.101 1.00 77.06 170 VAL A C 1
ATOM 1387 O O . VAL A 1 170 ? -2.857 -5.877 11.852 1.00 77.06 170 VAL A O 1
ATOM 1390 N N . ALA A 1 171 ? -3.056 -4.287 10.279 1.00 78.19 171 ALA A N 1
ATOM 1391 C CA . ALA A 1 171 ? -4.503 -4.377 10.220 1.00 78.19 171 ALA A CA 1
ATOM 1392 C C . ALA A 1 171 ? -4.975 -5.760 9.761 1.00 78.19 171 ALA A C 1
ATOM 1394 O O . ALA A 1 171 ? -5.938 -6.239 10.330 1.00 78.19 171 ALA A O 1
ATOM 1395 N N . ILE A 1 172 ? -4.308 -6.419 8.809 1.00 79.50 172 ILE A N 1
ATOM 1396 C CA . ILE A 1 172 ? -4.646 -7.780 8.353 1.00 79.50 172 ILE A CA 1
ATOM 1397 C C . ILE A 1 172 ? -4.279 -8.839 9.400 1.00 79.50 172 ILE A C 1
ATOM 1399 O O . ILE A 1 172 ? -4.975 -9.840 9.522 1.00 79.50 172 ILE A O 1
ATOM 1403 N N . ILE A 1 173 ? -3.212 -8.638 10.172 1.00 80.25 173 ILE A N 1
ATOM 1404 C CA . ILE A 1 173 ? -2.804 -9.582 11.222 1.00 80.25 173 ILE A CA 1
ATOM 1405 C C . ILE A 1 173 ? -3.763 -9.531 12.419 1.00 80.25 173 ILE A C 1
ATOM 1407 O O . ILE A 1 173 ? -4.085 -10.576 12.977 1.00 80.25 173 ILE A O 1
ATOM 1411 N N . ALA A 1 174 ? -4.261 -8.349 12.793 1.00 77.50 174 ALA A N 1
ATOM 1412 C CA . ALA A 1 174 ? -5.194 -8.173 13.910 1.00 77.50 174 ALA A CA 1
ATOM 1413 C C . ALA A 1 174 ? -6.422 -9.123 13.897 1.00 77.50 174 ALA A C 1
ATOM 1415 O O . ALA A 1 174 ? -6.664 -9.761 14.921 1.00 77.50 174 ALA A O 1
ATOM 1416 N N . PRO A 1 175 ? -7.173 -9.283 12.788 1.00 76.69 175 PRO A N 1
ATOM 1417 C CA . PRO A 1 175 ? -8.278 -10.231 12.696 1.00 76.69 175 PRO A CA 1
ATOM 1418 C C . PRO A 1 175 ? -7.824 -11.694 12.726 1.00 76.69 175 PRO A C 1
ATOM 1420 O O . PRO A 1 175 ? -8.542 -12.544 13.234 1.00 76.69 175 PRO A O 1
ATOM 1423 N N . VAL A 1 176 ? -6.640 -12.006 12.193 1.00 76.88 176 VAL A N 1
ATOM 1424 C CA . VAL A 1 176 ? -6.107 -13.378 12.198 1.00 76.88 176 VAL A CA 1
ATOM 1425 C C . VAL A 1 176 ? -5.758 -13.813 13.619 1.00 76.88 176 VAL A C 1
ATOM 1427 O O . VAL A 1 176 ? -6.062 -14.936 13.998 1.00 76.88 176 VAL A O 1
ATOM 1430 N N . VAL A 1 177 ? -5.164 -12.919 14.412 1.00 76.12 177 VAL A N 1
ATOM 1431 C CA . VAL A 1 177 ? -4.807 -13.188 15.812 1.00 76.12 177 VAL A CA 1
ATOM 1432 C C . VAL A 1 177 ? -6.036 -13.251 16.718 1.00 76.12 177 VAL A C 1
ATOM 1434 O O . VAL A 1 177 ? -6.006 -13.972 17.701 1.00 76.12 177 VAL A O 1
ATOM 1437 N N . SER A 1 178 ? -7.112 -12.519 16.421 1.00 73.06 178 SER A N 1
ATOM 1438 C CA . SER A 1 178 ? -8.316 -12.528 17.266 1.00 73.06 178 SER A CA 1
ATOM 1439 C C . SER A 1 178 ? -9.243 -13.726 17.035 1.00 73.06 178 SER A C 1
ATOM 1441 O O . SER A 1 178 ? -10.122 -13.970 17.858 1.00 73.06 178 SER A O 1
ATOM 1443 N N . ILE A 1 179 ? -9.079 -14.441 15.918 1.00 73.25 179 ILE A N 1
ATOM 1444 C CA . ILE A 1 179 ? -9.848 -15.648 15.569 1.00 73.25 179 ILE A CA 1
ATOM 1445 C C . ILE A 1 179 ? -9.132 -16.935 16.030 1.00 73.25 179 ILE A C 1
ATOM 1447 O O . ILE A 1 179 ? -9.786 -17.969 16.176 1.00 73.25 179 ILE A O 1
ATOM 1451 N N . LEU A 1 180 ? -7.810 -16.873 16.231 1.00 57.88 180 LEU A N 1
ATOM 1452 C CA . LEU A 1 180 ? -6.942 -17.968 16.689 1.00 57.88 180 LEU A CA 1
ATOM 1453 C C . LEU A 1 180 ? -6.957 -18.103 18.216 1.00 57.88 180 LEU A C 1
ATOM 1455 O O . LEU A 1 180 ? -6.968 -19.265 18.680 1.00 57.88 180 LEU A O 1
#

Secondary structure (DSSP, 8-state):
--HHHHHHHHHHHHHHHHHHHHHHTT-EEEEEETTEEEEE-S-HHHHHHHHHHHHHHHHHHHHHHHHH-TT--HHHHHHHHHHHHHHHHHTGGGG-SSS-STTEEEEEEE-SSSEEEEEEEEEETTTTEEEEEEEEEEEHHHHHHHHHHHHHHHHHH-HHHHHHHHHHHHHHHHHHHHH-